Protein AF-A0A1D6QMH4-F1 (afdb_monomer)

Radius of gyration: 27.65 Å; Cα contacts (8 Å, |Δi|>4): 71; chains: 1; bounding box: 50×64×62 Å

Mean predicted aligned error: 19.14 Å

Solvent-accessible surface area (backbone atoms only — not comparable to full-atom values): 10644 Å² total; per-residue (Å²): 136,84,79,83,82,84,48,73,65,58,54,51,50,52,50,47,54,49,50,51,51,51,52,52,50,47,48,52,48,28,55,57,47,40,78,77,44,98,51,65,77,69,30,53,64,52,33,51,50,52,51,52,51,49,48,52,51,48,51,59,50,46,50,70,60,62,66,58,74,75,84,72,86,73,61,63,72,61,49,61,76,61,60,72,62,94,77,46,73,84,73,68,65,74,71,70,77,68,59,24,58,72,40,56,72,42,76,69,59,51,52,48,51,51,53,50,50,52,50,48,44,41,61,65,38,39,74,63,50,43,57,82,75,43,92,74,58,64,68,66,51,52,51,49,42,53,52,50,41,52,52,14,53,49,43,36,49,59,72,73,46,61,61,63,57,45,59,67,44,55,48,44,51,51,51,49,56,58,56,74,74,108

Organism: Zea mays (NCBI:txid4577)

pLDDT: mean 73.74, std 15.06, range [35.53, 94.31]

Sequence (182 aa):
MRKRMESVDDLIEEAKLRTVWWALCIFAVSYFLTHTSKSMWTNVPMSILILAFLRYLSFKVEFRWREHPVRKQTHLSQASKRQLSANDHRLSTVPPVSRWRRKVGSPSVEAAFESFIEKILRDFVLDLWYSDITPDREAPELIRGLVLHALGELSGRVKEMNLVDMLTRDMVDLIGNHLDIF

Foldseek 3Di:
DDPDPPDPVVVVVVVVVVVVVVVVQLVVQLVVCVVVDVDSVVSNVVSVVVVVVVVVVCVVVVVVVVVPDDPPPDDVVVVVVVPDPPPPVVVPPPPPLPVLCVLLVDPVVVVVLLVVLVVCCVPPPCVPPPVVPDVDCVVSVSVSSVVSNVVSVVNNVVVVDPPCCCVVPVVVVVVVVVVVVD

Structure (mmCIF, N/CA/C/O backbone):
data_AF-A0A1D6QMH4-F1
#
_entry.id   AF-A0A1D6QMH4-F1
#
loop_
_atom_site.group_PDB
_atom_site.id
_atom_site.type_symbol
_atom_site.label_atom_id
_atom_site.label_alt_id
_atom_site.label_comp_id
_atom_site.label_asym_id
_atom_site.label_entity_id
_atom_site.label_seq_id
_atom_site.pdbx_PDB_ins_code
_atom_site.Cartn_x
_atom_site.Cartn_y
_atom_site.Cartn_z
_atom_site.occupancy
_atom_site.B_iso_or_equiv
_atom_site.auth_seq_id
_atom_site.auth_comp_id
_atom_site.auth_asym_id
_atom_site.auth_atom_id
_atom_site.pdbx_PDB_model_num
ATOM 1 N N . MET A 1 1 ? 22.428 0.851 -27.237 1.00 35.53 1 MET A N 1
ATOM 2 C CA . MET A 1 1 ? 22.074 0.971 -28.670 1.00 35.53 1 MET A CA 1
ATOM 3 C C . MET A 1 1 ? 21.768 -0.424 -29.198 1.00 35.53 1 MET A C 1
ATOM 5 O O . MET A 1 1 ? 22.669 -1.247 -29.206 1.00 35.53 1 MET A O 1
ATOM 9 N N . ARG A 1 2 ? 20.511 -0.738 -29.540 1.00 42.97 2 ARG A N 1
ATOM 10 C CA . ARG A 1 2 ? 20.140 -2.052 -30.095 1.00 42.97 2 ARG A CA 1
ATOM 11 C C . ARG A 1 2 ? 20.325 -1.987 -31.614 1.00 42.97 2 ARG A C 1
ATOM 13 O O . ARG A 1 2 ? 19.625 -1.209 -32.260 1.00 42.97 2 ARG A O 1
ATOM 20 N N . LYS A 1 3 ? 21.298 -2.729 -32.159 1.00 45.94 3 LYS A N 1
ATOM 21 C CA . LYS A 1 3 ? 21.448 -2.897 -33.613 1.00 45.94 3 LYS A CA 1
ATOM 22 C C . LYS A 1 3 ? 20.166 -3.537 -34.151 1.00 45.94 3 LYS A C 1
ATOM 24 O O . LYS A 1 3 ? 19.605 -4.435 -33.528 1.00 45.94 3 LYS A O 1
ATOM 29 N N . ARG A 1 4 ? 19.660 -3.002 -35.259 1.00 49.06 4 ARG A N 1
ATOM 30 C CA . ARG A 1 4 ? 18.515 -3.557 -35.980 1.00 49.06 4 ARG A CA 1
ATOM 31 C C . ARG A 1 4 ? 18.981 -4.890 -36.579 1.00 49.06 4 ARG A C 1
ATOM 33 O O . ARG A 1 4 ? 19.918 -4.885 -37.366 1.00 49.06 4 ARG A O 1
ATOM 40 N N . MET A 1 5 ? 18.391 -5.998 -36.133 1.00 55.75 5 MET A N 1
ATOM 41 C CA . MET A 1 5 ? 18.705 -7.346 -36.620 1.00 55.75 5 MET A CA 1
ATOM 42 C C . MET A 1 5 ? 18.108 -7.499 -38.018 1.00 55.75 5 MET A C 1
ATOM 44 O O . MET A 1 5 ? 16.890 -7.602 -38.158 1.00 55.75 5 MET A O 1
ATOM 48 N N . GLU A 1 6 ? 18.954 -7.435 -39.043 1.00 62.25 6 GLU A N 1
ATOM 49 C CA . GLU A 1 6 ? 18.535 -7.489 -40.450 1.00 62.25 6 GLU A CA 1
ATOM 50 C C . GLU A 1 6 ? 18.819 -8.848 -41.115 1.00 62.25 6 GLU A C 1
ATOM 52 O O . GLU A 1 6 ? 18.297 -9.102 -42.197 1.00 62.25 6 GLU A O 1
ATOM 57 N N . SER A 1 7 ? 19.566 -9.759 -40.472 1.00 71.00 7 SER A N 1
ATOM 58 C CA . SER A 1 7 ? 19.898 -11.079 -41.028 1.00 71.00 7 SER A CA 1
ATOM 59 C C . SER A 1 7 ? 19.520 -12.243 -40.104 1.00 71.00 7 SER A C 1
ATOM 61 O O . SER A 1 7 ? 19.560 -12.148 -38.877 1.00 71.00 7 SER A O 1
ATOM 63 N N . VAL A 1 8 ? 19.146 -13.373 -40.714 1.00 71.56 8 VAL A N 1
ATOM 64 C CA . VAL A 1 8 ? 18.795 -14.627 -40.018 1.00 71.56 8 VAL A CA 1
ATOM 65 C C . VAL A 1 8 ? 19.990 -15.175 -39.226 1.00 71.56 8 VAL A C 1
ATOM 67 O O . VAL A 1 8 ? 19.804 -15.761 -38.162 1.00 71.56 8 VAL A O 1
ATOM 70 N N . ASP A 1 9 ? 21.211 -14.912 -39.690 1.00 73.56 9 ASP A N 1
ATOM 71 C CA . ASP A 1 9 ? 22.445 -15.301 -39.005 1.00 73.56 9 ASP A CA 1
ATOM 72 C C . ASP A 1 9 ? 22.623 -14.580 -37.660 1.00 73.56 9 ASP A C 1
ATOM 74 O O . ASP A 1 9 ? 23.022 -15.209 -36.682 1.00 73.56 9 ASP A O 1
ATOM 78 N N . ASP A 1 10 ? 22.222 -13.309 -37.563 1.00 70.69 10 ASP A N 1
ATOM 79 C CA . ASP A 1 10 ? 22.282 -12.523 -36.319 1.00 70.69 10 ASP A CA 1
ATOM 80 C C . ASP A 1 10 ? 21.275 -13.057 -35.275 1.00 70.69 10 ASP A C 1
ATOM 82 O O . 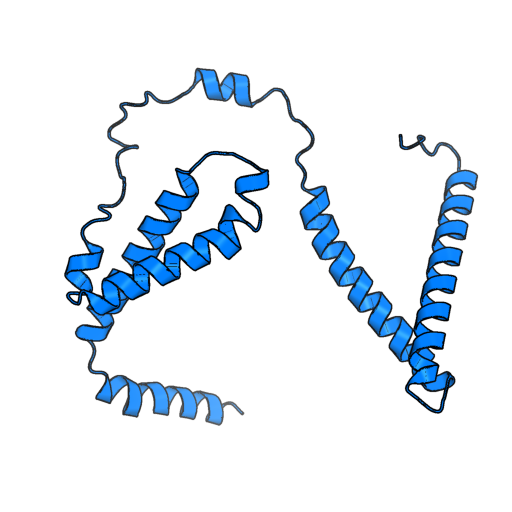ASP A 1 10 ? 21.548 -13.102 -34.075 1.00 70.69 10 ASP A O 1
ATOM 86 N N . LEU A 1 11 ? 20.118 -13.570 -35.730 1.00 71.94 11 LEU A N 1
ATOM 87 C CA . LEU A 1 11 ? 19.175 -14.295 -34.864 1.00 71.94 11 LEU A CA 1
ATOM 88 C C . LEU A 1 11 ? 19.763 -15.617 -34.360 1.00 71.94 11 LEU A C 1
ATOM 90 O O . LEU A 1 11 ? 19.521 -15.998 -33.212 1.00 71.94 11 LEU A O 1
ATOM 94 N N . ILE A 1 12 ? 20.500 -16.333 -35.211 1.00 76.00 12 ILE A N 1
ATOM 95 C CA . ILE A 1 12 ? 21.115 -17.617 -34.862 1.00 76.00 12 ILE A CA 1
ATOM 96 C C . ILE A 1 12 ? 22.257 -17.407 -33.862 1.00 76.00 12 ILE A C 1
ATOM 98 O O . ILE A 1 12 ? 22.369 -18.183 -32.910 1.00 76.00 12 ILE A O 1
ATOM 102 N N . GLU A 1 13 ? 23.080 -16.370 -34.028 1.00 76.31 13 GLU A N 1
ATOM 103 C CA . GLU A 1 13 ? 24.147 -16.040 -33.078 1.00 76.31 13 GLU A CA 1
ATOM 104 C C . GLU A 1 13 ? 23.598 -15.623 -31.710 1.00 76.31 13 GLU A C 1
ATOM 106 O O . GLU A 1 13 ? 24.036 -16.161 -30.691 1.00 76.31 13 GLU A O 1
ATOM 111 N N . GLU A 1 14 ? 22.576 -14.766 -31.668 1.00 74.25 14 GLU A N 1
ATOM 112 C CA . GLU A 1 14 ? 21.933 -14.365 -30.411 1.00 74.25 14 GLU A CA 1
ATOM 113 C C . GLU A 1 14 ? 21.247 -15.560 -29.723 1.00 74.25 14 GLU A C 1
ATOM 115 O O . GLU A 1 14 ? 21.350 -15.738 -28.506 1.00 74.25 14 GLU A O 1
ATOM 120 N N . ALA A 1 15 ? 20.583 -16.436 -30.487 1.00 74.12 15 ALA A N 1
ATOM 121 C CA . ALA A 1 15 ? 19.969 -17.647 -29.945 1.00 74.12 15 ALA A CA 1
ATOM 122 C C . ALA A 1 15 ? 21.017 -18.613 -29.372 1.00 74.12 15 ALA A C 1
ATOM 124 O O . ALA A 1 15 ? 20.813 -19.168 -28.287 1.00 74.12 15 ALA A O 1
ATOM 125 N N . LYS A 1 16 ? 22.155 -18.788 -30.055 1.00 74.94 16 LYS A N 1
ATOM 126 C CA . LYS A 1 16 ? 23.288 -19.580 -29.559 1.00 74.94 16 LYS A CA 1
ATOM 127 C C . LYS A 1 16 ? 23.858 -18.982 -28.278 1.00 74.94 16 LYS A C 1
ATOM 129 O O . LYS A 1 16 ? 23.966 -19.703 -27.289 1.00 74.94 16 LYS A O 1
ATOM 134 N N . LEU A 1 17 ? 24.148 -17.680 -28.259 1.00 75.81 17 LEU A N 1
ATOM 135 C CA . LEU A 1 17 ? 24.702 -16.991 -27.092 1.00 75.81 17 LEU A CA 1
ATOM 136 C C . LEU A 1 17 ? 23.771 -17.112 -25.885 1.00 75.81 17 LEU A C 1
ATOM 138 O O . LEU A 1 17 ? 24.198 -17.466 -24.784 1.00 75.81 17 LEU A O 1
ATOM 142 N N . ARG A 1 18 ? 22.470 -16.910 -26.108 1.00 75.44 18 ARG A N 1
ATOM 143 C CA . ARG A 1 18 ? 21.453 -17.065 -25.073 1.00 75.44 18 ARG A CA 1
ATOM 144 C C . ARG A 1 18 ? 21.402 -18.500 -24.562 1.00 75.44 18 ARG A C 1
ATOM 146 O O . ARG A 1 18 ? 21.363 -18.702 -23.354 1.00 75.44 18 ARG A O 1
ATOM 153 N N . THR A 1 19 ? 21.446 -19.491 -25.449 1.00 76.19 19 THR A N 1
ATOM 154 C CA . THR A 1 19 ? 21.417 -20.917 -25.077 1.00 76.19 19 THR A CA 1
ATOM 155 C C . THR A 1 19 ? 22.655 -21.317 -24.273 1.00 76.19 19 THR A C 1
ATOM 157 O O . THR A 1 19 ? 22.529 -22.026 -23.278 1.00 76.19 19 THR A O 1
ATOM 160 N N . VAL A 1 20 ? 23.834 -20.807 -24.639 1.00 75.44 20 VAL A N 1
ATOM 161 C CA . VAL A 1 20 ? 25.083 -21.006 -23.888 1.00 75.44 20 VAL A CA 1
ATOM 162 C C . VAL A 1 20 ? 24.992 -20.373 -22.500 1.00 75.44 20 VAL A C 1
ATOM 164 O O . VAL A 1 20 ? 25.367 -21.011 -21.519 1.00 75.44 20 VAL A O 1
ATOM 167 N N . TRP A 1 21 ? 24.425 -19.168 -22.385 1.00 74.06 21 TRP A N 1
ATOM 168 C CA . TRP A 1 21 ? 24.217 -18.522 -21.087 1.00 74.06 21 TRP A CA 1
ATOM 169 C C . TRP A 1 21 ? 23.246 -19.309 -20.199 1.00 74.06 21 TRP A C 1
ATOM 171 O O . TRP A 1 21 ? 23.517 -19.523 -19.020 1.00 74.06 21 TRP A O 1
ATOM 181 N N . TRP A 1 22 ? 22.149 -19.817 -20.774 1.00 74.50 22 TRP A N 1
ATOM 182 C CA . TRP A 1 22 ? 21.221 -20.710 -20.075 1.00 74.50 22 TRP A CA 1
ATOM 183 C C . TRP A 1 22 ? 21.914 -21.985 -19.594 1.00 74.50 22 TRP A C 1
ATOM 185 O O . TRP A 1 22 ? 21.768 -22.343 -18.428 1.00 74.50 22 TRP A O 1
ATOM 195 N N . ALA A 1 23 ? 22.696 -22.643 -20.451 1.00 72.25 23 ALA A N 1
ATOM 196 C CA . ALA A 1 23 ? 23.431 -23.852 -20.091 1.00 72.25 23 ALA A CA 1
ATOM 197 C C . ALA A 1 23 ? 24.449 -23.596 -18.967 1.00 72.25 23 ALA A C 1
ATOM 199 O O . ALA A 1 23 ? 24.533 -24.381 -18.023 1.00 72.25 23 ALA A O 1
ATOM 200 N N . LEU A 1 24 ? 25.165 -22.469 -19.021 1.00 77.56 24 LEU A N 1
ATOM 201 C CA . LEU A 1 24 ? 26.141 -22.077 -18.005 1.00 77.56 24 LEU A CA 1
ATOM 202 C C . LEU A 1 24 ? 25.470 -21.741 -16.665 1.00 77.56 24 LEU A C 1
ATOM 204 O O . LEU A 1 24 ? 25.951 -22.170 -15.618 1.00 77.56 24 LEU A O 1
ATOM 208 N N . CYS A 1 25 ? 24.321 -21.058 -16.682 1.00 70.94 25 CYS A N 1
ATOM 209 C CA . CYS A 1 25 ? 23.519 -20.824 -15.481 1.00 70.94 25 CYS A CA 1
ATOM 210 C C . CYS A 1 25 ? 22.977 -22.133 -14.883 1.00 70.94 25 CYS A C 1
ATOM 212 O O . CYS A 1 25 ? 23.085 -22.331 -13.675 1.00 70.94 25 CYS A O 1
ATOM 214 N N . ILE A 1 26 ? 22.440 -23.047 -15.703 1.00 70.06 26 ILE A N 1
ATOM 215 C CA . ILE A 1 26 ? 21.975 -24.372 -15.249 1.00 70.06 26 ILE A CA 1
ATOM 216 C C . ILE A 1 26 ? 23.126 -25.153 -14.612 1.00 70.06 26 ILE A C 1
ATOM 218 O O . ILE A 1 26 ? 22.950 -25.743 -13.544 1.00 70.06 26 ILE A O 1
ATOM 222 N N . PHE A 1 27 ? 24.309 -25.129 -15.227 1.00 71.31 27 PHE A N 1
ATOM 223 C CA . PHE A 1 27 ? 25.497 -25.801 -14.712 1.00 71.31 27 PHE A CA 1
ATOM 224 C C . PHE A 1 27 ? 25.964 -25.204 -13.378 1.00 71.31 27 PHE A C 1
ATOM 226 O O . PHE A 1 27 ? 26.167 -25.949 -12.423 1.00 71.31 27 PHE A O 1
ATOM 233 N N . ALA A 1 28 ? 26.056 -23.875 -13.274 1.00 73.38 28 ALA A N 1
ATOM 234 C CA . ALA A 1 28 ? 26.462 -23.189 -12.046 1.00 73.38 28 ALA A CA 1
ATOM 235 C C . ALA A 1 28 ? 25.497 -23.462 -10.880 1.00 73.38 28 ALA A C 1
ATOM 237 O O . ALA A 1 28 ? 25.931 -23.782 -9.774 1.00 73.38 28 ALA A O 1
ATOM 238 N N . VAL A 1 29 ? 24.187 -23.401 -11.137 1.00 68.25 29 VAL A N 1
ATOM 239 C CA . VAL A 1 29 ? 23.159 -23.711 -10.133 1.00 68.25 29 VAL A CA 1
ATOM 240 C C . VAL A 1 29 ? 23.224 -25.185 -9.731 1.00 68.25 29 VAL A C 1
ATOM 242 O O . VAL A 1 29 ? 23.213 -25.495 -8.544 1.00 68.25 29 VAL A O 1
ATOM 245 N N . SER A 1 30 ? 23.364 -26.104 -10.690 1.00 65.38 30 SER A N 1
ATOM 246 C CA . SER A 1 30 ? 23.478 -27.540 -10.393 1.00 65.38 30 SER A CA 1
ATOM 247 C C . SER A 1 30 ? 24.742 -27.863 -9.585 1.00 65.38 30 SER A C 1
ATOM 249 O O . SER A 1 30 ? 24.673 -28.654 -8.650 1.00 65.38 30 SER A O 1
ATOM 251 N N . TYR A 1 31 ? 25.872 -27.214 -9.888 1.00 68.69 31 TYR A N 1
ATOM 252 C CA . TYR A 1 31 ? 27.122 -27.335 -9.132 1.00 68.69 31 TYR A CA 1
ATOM 253 C C . TYR A 1 31 ? 26.970 -26.827 -7.692 1.00 68.69 31 TYR A C 1
ATOM 255 O O . TYR A 1 31 ? 27.406 -27.486 -6.749 1.00 68.69 31 TYR A O 1
ATOM 263 N N . PHE A 1 32 ? 26.286 -25.695 -7.508 1.00 68.94 32 PHE A N 1
ATOM 264 C CA . PHE A 1 32 ? 25.995 -25.156 -6.181 1.00 68.94 32 PHE A CA 1
ATOM 265 C C . PHE A 1 32 ? 25.075 -26.084 -5.371 1.00 68.94 32 PHE A C 1
ATOM 267 O O . PHE A 1 32 ? 25.337 -26.336 -4.199 1.00 68.94 32 PHE A O 1
ATOM 274 N N . LEU A 1 33 ? 24.047 -26.667 -5.998 1.00 61.34 33 LEU A N 1
ATOM 275 C CA . LEU A 1 33 ? 23.172 -27.647 -5.342 1.00 61.34 33 LEU A CA 1
ATOM 276 C C . LEU A 1 33 ? 23.888 -28.962 -4.989 1.00 61.34 33 LEU A C 1
ATOM 278 O O . LEU A 1 33 ? 23.538 -29.595 -3.994 1.00 61.34 33 LEU A O 1
ATOM 282 N N . THR A 1 34 ? 24.913 -29.368 -5.744 1.00 64.81 34 THR A N 1
ATOM 283 C CA . THR A 1 34 ? 25.736 -30.549 -5.418 1.00 64.81 34 THR A CA 1
ATOM 284 C C . THR A 1 34 ? 26.518 -30.383 -4.112 1.00 64.81 34 THR A C 1
ATOM 286 O O . THR A 1 34 ? 26.784 -31.373 -3.437 1.00 64.81 34 THR A O 1
ATOM 289 N N . HIS A 1 35 ? 26.801 -29.153 -3.668 1.00 63.06 35 HIS A N 1
ATOM 290 C CA . HIS A 1 35 ? 27.343 -28.925 -2.323 1.00 63.06 35 HIS A CA 1
ATOM 291 C C . HIS A 1 35 ? 26.341 -29.247 -1.198 1.00 63.06 35 HIS A C 1
ATOM 293 O O . HIS A 1 35 ? 26.748 -29.409 -0.050 1.00 63.06 35 HIS A O 1
ATOM 299 N N . THR A 1 36 ? 25.044 -29.351 -1.506 1.00 62.84 36 THR A N 1
ATOM 300 C CA . THR A 1 36 ? 23.967 -29.593 -0.532 1.00 62.84 36 THR A CA 1
ATOM 301 C C . THR A 1 36 ? 23.426 -31.031 -0.576 1.00 62.84 36 THR A C 1
ATOM 303 O O . THR A 1 36 ? 22.790 -31.466 0.382 1.00 62.84 36 THR A O 1
ATOM 306 N N . SER A 1 37 ? 23.685 -31.815 -1.633 1.00 57.16 37 SER A N 1
ATOM 307 C CA . SER A 1 37 ? 23.153 -33.182 -1.778 1.00 57.16 37 SER A CA 1
ATOM 308 C C . SER A 1 37 ? 24.160 -34.168 -2.397 1.00 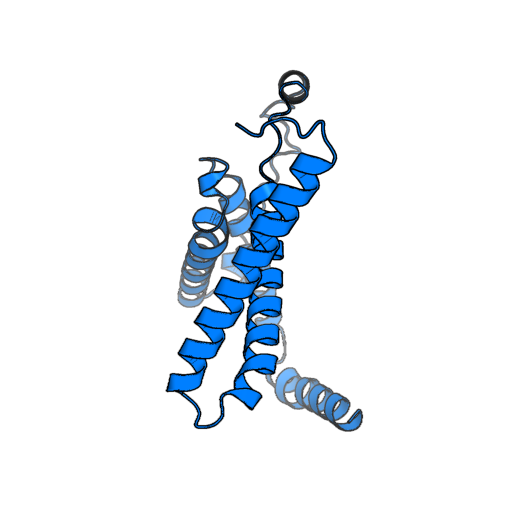57.16 37 SER A C 1
ATOM 310 O O . SER A 1 37 ? 24.969 -33.819 -3.248 1.00 57.16 37 SER A O 1
ATOM 312 N N . LYS A 1 38 ? 24.109 -35.446 -1.986 1.00 62.62 38 LYS A N 1
ATOM 313 C CA . LYS A 1 38 ? 25.065 -36.491 -2.420 1.00 62.62 38 LYS A CA 1
ATOM 314 C C . LYS A 1 38 ? 24.901 -36.960 -3.878 1.00 62.62 38 LYS A C 1
ATOM 316 O O . LYS A 1 38 ? 25.758 -37.693 -4.359 1.00 62.62 38 LYS A O 1
ATOM 321 N N . SER A 1 39 ? 23.820 -36.591 -4.576 1.00 62.78 39 SER A N 1
ATOM 322 C CA . SER A 1 39 ? 23.515 -37.091 -5.926 1.00 62.78 39 SER A CA 1
ATOM 323 C C . SER A 1 39 ? 23.320 -35.951 -6.922 1.00 62.78 39 SER A C 1
ATOM 325 O O . SER A 1 39 ? 22.326 -35.228 -6.887 1.00 62.78 39 SER A O 1
ATOM 327 N N . MET A 1 40 ? 24.260 -35.820 -7.862 1.00 60.44 40 MET A N 1
ATOM 328 C CA . MET A 1 40 ? 24.202 -34.818 -8.936 1.00 60.44 40 MET A CA 1
ATOM 329 C C . MET A 1 40 ? 22.984 -35.000 -9.851 1.00 60.44 40 MET A C 1
ATOM 331 O O . MET A 1 40 ? 22.466 -34.030 -10.397 1.00 60.44 40 MET A O 1
ATOM 335 N N . TRP A 1 41 ? 22.499 -36.234 -10.005 1.00 66.06 41 TRP A N 1
ATOM 336 C CA . TRP A 1 41 ? 21.435 -36.561 -10.955 1.00 66.06 41 TRP A CA 1
ATOM 337 C C . TRP A 1 41 ? 20.057 -36.052 -10.501 1.00 66.06 41 TRP A C 1
ATOM 339 O O . TRP A 1 41 ? 19.238 -35.662 -11.328 1.00 66.06 41 TRP A O 1
ATOM 349 N N . THR A 1 42 ? 19.823 -35.952 -9.188 1.00 69.88 42 THR A N 1
ATOM 350 C CA . THR A 1 42 ? 18.588 -35.376 -8.622 1.00 69.88 42 THR A CA 1
ATOM 351 C C . THR A 1 42 ? 18.572 -33.845 -8.626 1.00 69.88 42 THR A C 1
ATOM 353 O O . THR A 1 42 ? 17.508 -33.241 -8.523 1.00 69.88 42 THR A O 1
ATOM 356 N N . ASN A 1 43 ? 19.730 -33.200 -8.783 1.00 62.19 43 ASN A N 1
ATOM 357 C CA . ASN A 1 43 ? 19.845 -31.739 -8.747 1.00 62.19 43 ASN A CA 1
ATOM 358 C C . ASN A 1 43 ? 19.521 -31.083 -10.093 1.00 62.19 43 ASN A C 1
ATOM 360 O O . ASN A 1 43 ? 19.115 -29.925 -10.118 1.00 62.19 43 ASN A O 1
ATOM 364 N N . VAL A 1 44 ? 19.655 -31.822 -11.198 1.00 67.31 44 VAL A N 1
ATOM 365 C CA . VAL A 1 44 ? 19.333 -31.350 -12.554 1.00 67.31 44 VAL A CA 1
ATOM 366 C C . VAL A 1 44 ? 17.847 -30.986 -12.718 1.00 67.31 44 VAL A C 1
ATOM 368 O O . VAL A 1 44 ? 17.564 -29.879 -13.173 1.00 67.31 44 VAL A O 1
ATOM 371 N N . PRO A 1 45 ? 16.863 -31.826 -12.331 1.00 73.81 45 PRO A N 1
ATOM 372 C CA . PRO A 1 45 ? 15.458 -31.421 -12.417 1.00 73.81 45 PRO A CA 1
ATOM 373 C C . PRO A 1 45 ? 15.129 -30.257 -11.469 1.00 73.81 45 PRO A C 1
ATOM 375 O O . PRO A 1 45 ? 14.380 -29.356 -11.844 1.00 73.81 45 PRO A O 1
ATOM 378 N N . MET A 1 46 ? 15.732 -30.218 -10.276 1.00 70.81 46 MET A N 1
ATOM 379 C CA . MET A 1 46 ? 15.532 -29.115 -9.328 1.00 70.81 46 MET A CA 1
ATOM 380 C C . MET A 1 46 ? 16.108 -27.786 -9.832 1.00 70.81 46 MET A C 1
ATOM 382 O O . MET A 1 46 ? 15.465 -26.749 -9.679 1.00 70.81 46 MET A O 1
ATOM 386 N N . SER A 1 47 ? 17.273 -27.788 -10.485 1.00 69.50 47 SER A N 1
ATOM 387 C CA . SER A 1 47 ? 17.864 -26.568 -11.045 1.00 69.50 47 SER A CA 1
ATOM 388 C C . SER A 1 47 ? 17.041 -26.014 -12.210 1.00 69.50 47 SER A C 1
ATOM 390 O O . SER A 1 47 ? 16.856 -24.799 -12.298 1.00 69.50 47 SER A O 1
ATOM 392 N N . ILE A 1 48 ? 16.461 -26.884 -13.047 1.00 75.94 48 ILE A N 1
ATOM 393 C CA . ILE A 1 48 ? 15.519 -26.489 -14.106 1.00 75.94 48 ILE A CA 1
ATOM 394 C C . ILE A 1 48 ? 14.274 -25.823 -13.504 1.00 75.94 48 ILE A C 1
ATOM 396 O O . ILE A 1 48 ? 13.863 -24.765 -13.983 1.00 75.94 48 ILE A O 1
ATOM 400 N N . LEU A 1 49 ? 13.700 -26.389 -12.435 1.00 78.81 49 LEU A N 1
ATOM 401 C CA . LEU A 1 49 ? 12.537 -25.811 -11.750 1.00 78.81 49 LEU A CA 1
ATOM 402 C C . LEU A 1 49 ? 12.852 -24.444 -11.128 1.00 78.81 49 LEU A C 1
ATOM 404 O O . LEU A 1 49 ? 12.088 -23.496 -11.309 1.00 78.81 49 LEU A O 1
ATOM 408 N N . ILE A 1 50 ? 13.997 -24.316 -10.454 1.00 75.62 50 ILE A N 1
ATOM 409 C CA . ILE A 1 50 ? 14.443 -23.054 -9.848 1.00 75.62 50 ILE A CA 1
ATOM 410 C C . ILE A 1 50 ? 14.659 -21.987 -10.923 1.00 75.62 50 ILE A C 1
ATOM 412 O O . ILE A 1 50 ? 14.217 -20.851 -10.762 1.00 75.62 50 ILE A O 1
ATOM 416 N N . LEU A 1 51 ? 15.290 -22.337 -12.044 1.00 78.31 51 LEU A N 1
ATOM 417 C CA . LEU A 1 51 ? 15.520 -21.397 -13.138 1.00 78.31 51 LEU A CA 1
ATOM 418 C C . LEU A 1 51 ? 14.232 -21.020 -13.873 1.00 78.31 51 LEU A C 1
ATOM 420 O O . LEU A 1 51 ? 14.083 -19.865 -14.267 1.00 78.31 51 LEU A O 1
ATOM 424 N N . ALA A 1 52 ? 13.278 -21.942 -14.021 1.00 78.12 52 ALA A N 1
ATOM 425 C CA . ALA A 1 52 ? 11.954 -21.637 -14.560 1.00 78.12 52 ALA A CA 1
ATOM 426 C C . ALA A 1 52 ? 11.185 -20.672 -13.643 1.00 78.12 52 ALA A C 1
ATOM 428 O O . ALA A 1 52 ? 10.617 -19.687 -14.119 1.00 78.12 52 ALA A O 1
ATOM 429 N N . PHE A 1 53 ? 11.231 -20.907 -12.330 1.00 76.62 53 PHE A N 1
ATOM 430 C CA . PHE A 1 53 ? 10.625 -20.034 -11.330 1.00 76.62 53 PHE A CA 1
ATOM 431 C C . PHE A 1 53 ? 11.281 -18.648 -11.304 1.00 76.62 53 PHE A C 1
ATOM 433 O O . PHE A 1 53 ? 10.591 -17.629 -11.360 1.00 76.62 53 PHE A O 1
ATOM 440 N N . LEU A 1 54 ? 12.614 -18.591 -11.314 1.00 77.06 54 LEU A N 1
ATOM 441 C CA . LEU A 1 54 ? 13.360 -17.337 -11.364 1.00 77.06 54 LEU A CA 1
ATOM 442 C C . LEU A 1 54 ? 13.061 -16.567 -12.655 1.00 77.06 54 LEU A C 1
ATOM 444 O O . LEU A 1 54 ? 12.831 -15.364 -12.608 1.00 77.06 54 LEU A O 1
ATOM 448 N N . ARG A 1 55 ? 12.968 -17.254 -13.800 1.00 75.94 55 ARG A N 1
ATOM 449 C CA . ARG A 1 55 ? 12.574 -16.645 -15.078 1.00 75.94 55 ARG A CA 1
ATOM 450 C C . ARG A 1 55 ? 11.157 -16.089 -15.034 1.00 75.94 55 ARG A C 1
ATOM 452 O O . ARG A 1 55 ? 10.924 -15.014 -15.575 1.00 75.94 55 ARG A O 1
ATOM 459 N N . TYR A 1 56 ? 10.218 -16.803 -14.417 1.00 80.19 56 TYR A N 1
ATOM 460 C CA . TYR A 1 56 ? 8.848 -16.327 -14.238 1.00 80.19 56 TYR A CA 1
ATOM 461 C C . TYR A 1 56 ? 8.811 -15.050 -13.389 1.00 80.19 56 TYR A C 1
ATOM 463 O O . TYR A 1 56 ? 8.170 -14.069 -13.772 1.00 80.19 56 TYR A O 1
ATOM 471 N N . LEU A 1 57 ? 9.564 -15.021 -12.286 1.00 73.31 57 LEU A N 1
ATOM 472 C CA . LEU A 1 57 ? 9.705 -13.828 -11.452 1.00 73.31 57 LEU A CA 1
ATOM 473 C C . LEU A 1 57 ? 10.366 -12.675 -12.210 1.00 73.31 57 LEU A C 1
ATOM 475 O O . LEU A 1 57 ? 9.821 -11.574 -12.216 1.00 73.31 57 LEU A O 1
ATOM 479 N N . SER A 1 58 ? 11.482 -12.919 -12.901 1.00 70.38 58 SER A N 1
ATOM 480 C CA . SER A 1 58 ? 12.147 -11.911 -13.729 1.00 70.38 58 SER A CA 1
ATOM 481 C C . SER A 1 58 ? 11.236 -11.400 -14.835 1.00 70.38 58 SER A C 1
ATOM 483 O O . SER A 1 58 ? 11.215 -10.205 -15.064 1.00 70.38 58 SER A O 1
ATOM 485 N N . PHE A 1 59 ? 10.429 -12.246 -15.479 1.00 66.12 59 PHE A N 1
ATOM 486 C CA . PHE A 1 59 ? 9.475 -11.799 -16.493 1.00 66.12 59 PHE A CA 1
ATOM 487 C C . PHE A 1 59 ? 8.376 -10.921 -15.891 1.00 66.12 59 PHE A C 1
ATOM 489 O O . PHE A 1 59 ? 8.042 -9.891 -16.464 1.00 66.12 59 PHE A O 1
ATOM 496 N N . LYS A 1 60 ? 7.856 -11.272 -14.708 1.00 66.25 60 LYS A N 1
ATOM 497 C CA . LYS A 1 60 ? 6.865 -10.460 -13.984 1.00 66.25 60 LYS A CA 1
ATOM 498 C C . LYS A 1 60 ? 7.440 -9.112 -13.528 1.00 66.25 60 LYS A C 1
ATOM 500 O O . LYS A 1 60 ? 6.757 -8.092 -13.602 1.00 66.25 60 LYS A O 1
ATOM 505 N N . VAL A 1 61 ? 8.692 -9.100 -13.071 1.00 63.28 61 VAL A N 1
ATOM 506 C CA . VAL A 1 61 ? 9.420 -7.885 -12.673 1.00 63.28 61 VAL A CA 1
ATOM 507 C C . VAL A 1 61 ? 9.797 -7.047 -13.893 1.00 63.28 61 VAL A C 1
ATOM 509 O O . VAL A 1 61 ? 9.629 -5.835 -13.869 1.00 63.28 61 VAL A O 1
ATOM 512 N N . GLU A 1 62 ? 10.236 -7.669 -14.982 1.00 57.38 62 GLU A N 1
ATOM 513 C CA . GLU A 1 62 ? 10.632 -6.984 -16.209 1.00 57.38 62 GLU A CA 1
ATOM 514 C C . GLU A 1 62 ? 9.421 -6.485 -17.002 1.00 57.38 62 GLU A C 1
ATOM 516 O O . GLU A 1 62 ? 9.544 -5.469 -17.667 1.00 57.38 62 GLU A O 1
ATOM 521 N N . PHE A 1 63 ? 8.232 -7.090 -16.875 1.00 50.44 63 PHE A N 1
ATOM 522 C CA . PHE A 1 63 ? 6.980 -6.479 -17.345 1.00 50.44 63 PHE A CA 1
ATOM 523 C C . PHE A 1 63 ? 6.677 -5.202 -16.559 1.00 50.44 63 PHE A C 1
ATOM 525 O O . PHE A 1 63 ? 6.494 -4.147 -17.153 1.00 50.44 63 PHE A O 1
ATOM 532 N N . ARG A 1 64 ? 6.754 -5.256 -15.222 1.00 53.84 64 ARG A N 1
ATOM 533 C CA . ARG A 1 64 ? 6.625 -4.062 -14.369 1.00 53.84 64 ARG A CA 1
ATOM 534 C C . ARG A 1 64 ? 7.674 -2.985 -14.670 1.00 53.84 64 ARG A C 1
ATOM 536 O O . ARG A 1 64 ? 7.384 -1.809 -14.505 1.00 53.84 64 ARG A O 1
ATOM 543 N N . TRP A 1 65 ? 8.874 -3.372 -15.102 1.00 44.22 65 TRP A N 1
ATOM 544 C CA . TRP A 1 65 ? 9.958 -2.451 -15.462 1.00 44.22 65 TRP A CA 1
ATOM 545 C C . TRP A 1 65 ? 9.953 -2.025 -16.937 1.00 44.22 65 TRP A C 1
ATOM 547 O O . TRP A 1 65 ? 10.506 -0.984 -17.258 1.00 44.22 65 TRP A O 1
ATOM 557 N N . ARG A 1 66 ? 9.348 -2.767 -17.868 1.00 45.62 66 ARG A N 1
ATOM 558 C CA . ARG A 1 66 ? 9.245 -2.374 -19.290 1.00 45.62 66 ARG A CA 1
ATOM 559 C C . ARG A 1 66 ? 7.979 -1.594 -19.617 1.00 45.62 66 ARG A C 1
ATOM 561 O O . ARG A 1 66 ? 7.922 -0.989 -20.681 1.00 45.62 66 ARG A O 1
ATOM 568 N N . GLU A 1 67 ? 7.042 -1.512 -18.682 1.00 49.88 67 GLU A N 1
ATOM 569 C CA . GLU A 1 67 ? 5.962 -0.518 -18.663 1.00 49.88 67 GLU A CA 1
ATOM 570 C C . GLU A 1 67 ? 6.481 0.896 -18.302 1.00 49.88 67 GLU A C 1
ATOM 572 O O . GLU A 1 67 ? 5.703 1.765 -17.923 1.00 49.88 67 GLU A O 1
ATOM 577 N N . HIS A 1 68 ? 7.788 1.181 -18.434 1.00 47.19 68 HIS A N 1
ATOM 578 C CA . HIS A 1 68 ? 8.242 2.568 -18.558 1.00 47.19 68 HIS A CA 1
ATOM 579 C C . HIS A 1 68 ? 7.568 3.153 -19.806 1.00 47.19 68 HIS A C 1
ATOM 581 O O . HIS A 1 68 ? 7.826 2.669 -20.915 1.00 47.19 68 HIS A O 1
ATOM 587 N N . PRO A 1 69 ? 6.693 4.165 -19.675 1.00 47.59 69 PRO A N 1
ATOM 588 C CA . PRO A 1 69 ? 5.931 4.643 -20.807 1.00 47.59 69 PRO A CA 1
ATOM 589 C C . PRO A 1 69 ? 6.908 5.224 -21.824 1.00 47.59 69 PRO A C 1
ATOM 591 O O . PRO A 1 69 ? 7.645 6.173 -21.549 1.00 47.59 69 PRO A O 1
ATOM 594 N N . VAL A 1 70 ? 6.900 4.650 -23.028 1.00 49.06 70 VAL A N 1
ATOM 595 C CA . VAL A 1 70 ? 7.445 5.290 -24.224 1.00 49.06 70 VAL A CA 1
ATOM 596 C C . VAL A 1 70 ? 6.961 6.735 -24.199 1.00 49.06 70 VAL A C 1
ATOM 598 O O . VAL A 1 70 ? 5.755 6.975 -24.180 1.00 49.06 70 VAL A O 1
ATOM 601 N N . ARG A 1 71 ? 7.904 7.678 -24.137 1.00 50.97 71 ARG A N 1
ATOM 602 C CA . ARG A 1 71 ? 7.706 9.130 -24.104 1.00 50.97 71 ARG A CA 1
ATOM 603 C C . ARG A 1 71 ? 6.757 9.572 -25.226 1.00 50.97 71 ARG A C 1
ATOM 605 O O . ARG A 1 71 ? 7.194 9.985 -26.295 1.00 50.97 71 ARG A O 1
ATOM 612 N N . LYS A 1 72 ? 5.444 9.505 -24.988 1.00 49.12 72 LYS A N 1
ATOM 613 C CA . LYS A 1 72 ? 4.405 10.051 -25.867 1.00 49.12 72 LYS A CA 1
ATOM 614 C C . LYS A 1 72 ? 4.306 11.551 -25.607 1.00 49.12 72 LYS A C 1
ATOM 616 O O . LYS A 1 72 ? 3.365 12.044 -24.990 1.00 49.12 72 LYS A O 1
ATOM 621 N N . GLN A 1 73 ? 5.305 12.298 -26.068 1.00 55.31 73 GLN A N 1
ATOM 622 C CA . GLN A 1 73 ? 5.140 13.732 -26.284 1.00 55.31 73 GLN A CA 1
ATOM 623 C C . GLN A 1 73 ? 4.095 13.910 -27.388 1.00 55.31 73 GLN A C 1
ATOM 625 O O . GLN A 1 73 ? 4.463 13.734 -28.542 1.00 55.31 73 GLN A O 1
ATOM 630 N N . THR A 1 74 ? 2.822 14.185 -27.049 1.00 54.06 74 THR A N 1
ATOM 631 C CA . THR A 1 74 ? 1.886 15.041 -27.839 1.00 54.06 74 THR A CA 1
ATOM 632 C C . THR A 1 74 ? 0.424 15.100 -27.358 1.00 54.06 74 THR A C 1
ATOM 634 O O . THR A 1 74 ? -0.319 15.909 -27.898 1.00 54.06 74 THR A O 1
ATOM 637 N N . HIS A 1 75 ? -0.021 14.359 -26.332 1.00 53.19 75 HIS A N 1
ATOM 638 C CA . HIS A 1 75 ? -1.425 14.462 -25.859 1.00 53.19 75 HIS A CA 1
ATOM 639 C C . HIS A 1 75 ? -1.631 15.350 -24.614 1.00 53.19 75 HIS A C 1
ATOM 641 O O . HIS A 1 75 ? -2.714 15.902 -24.419 1.00 53.19 75 HIS A O 1
ATOM 647 N N . LEU A 1 76 ? -0.593 15.561 -23.794 1.00 54.16 76 LEU A N 1
ATOM 648 C CA . LEU A 1 76 ? -0.684 16.377 -22.570 1.00 54.16 76 LEU A CA 1
ATOM 649 C C . LEU A 1 76 ? -0.742 17.891 -22.834 1.00 54.16 76 LEU A C 1
ATOM 651 O O . LEU A 1 76 ? -1.323 18.627 -22.043 1.00 54.16 76 LEU A O 1
ATOM 655 N N . SER A 1 77 ? -0.214 18.369 -23.964 1.00 52.66 77 SER A N 1
ATOM 656 C CA . SER A 1 77 ? -0.327 19.782 -24.359 1.00 52.66 77 SER A CA 1
ATOM 657 C C . SER A 1 77 ? -1.767 20.174 -24.711 1.00 52.66 77 SER A C 1
ATOM 659 O O . SER A 1 77 ? -2.163 21.325 -24.533 1.00 52.66 77 SER A O 1
ATOM 661 N N . GLN A 1 78 ? -2.571 19.213 -25.174 1.00 54.91 78 GLN A N 1
ATOM 662 C CA . GLN A 1 78 ? -3.985 19.415 -25.481 1.00 54.91 78 GLN A CA 1
ATOM 663 C C . GLN A 1 78 ? -4.866 19.296 -24.226 1.00 54.91 78 GLN A C 1
ATOM 665 O O . GLN A 1 78 ? -5.839 20.038 -24.099 1.00 54.91 78 GLN A O 1
ATOM 670 N N . ALA A 1 79 ? -4.491 18.432 -23.275 1.00 53.50 79 ALA A N 1
ATOM 671 C CA . ALA A 1 79 ? -5.143 18.320 -21.967 1.00 53.50 79 ALA A CA 1
ATOM 672 C C . ALA A 1 79 ? -4.862 19.535 -21.060 1.00 53.50 79 ALA A C 1
ATOM 674 O O . ALA A 1 79 ? -5.779 20.027 -20.412 1.00 53.50 79 ALA A O 1
ATOM 675 N N . SER A 1 80 ? -3.644 20.091 -21.094 1.00 56.75 80 SER A N 1
ATOM 676 C CA . SER A 1 80 ? -3.289 21.333 -20.385 1.00 56.75 80 SER A CA 1
ATOM 677 C C . SER A 1 80 ? -4.122 22.536 -20.853 1.00 56.75 80 SER A C 1
ATOM 679 O O . SER A 1 80 ? -4.542 23.354 -20.041 1.00 56.75 80 SER A O 1
ATOM 681 N N . LYS A 1 81 ? -4.476 22.608 -22.145 1.00 55.09 81 LYS A N 1
ATOM 682 C CA . LYS A 1 81 ? -5.388 23.648 -22.662 1.00 55.09 81 LYS A CA 1
ATOM 683 C C . LYS A 1 81 ? -6.853 23.462 -22.247 1.00 55.09 81 LYS A C 1
ATOM 685 O O . LYS A 1 81 ? -7.640 24.390 -22.400 1.00 55.09 81 LYS A O 1
ATOM 690 N N . ARG A 1 82 ? -7.225 22.282 -21.741 1.00 51.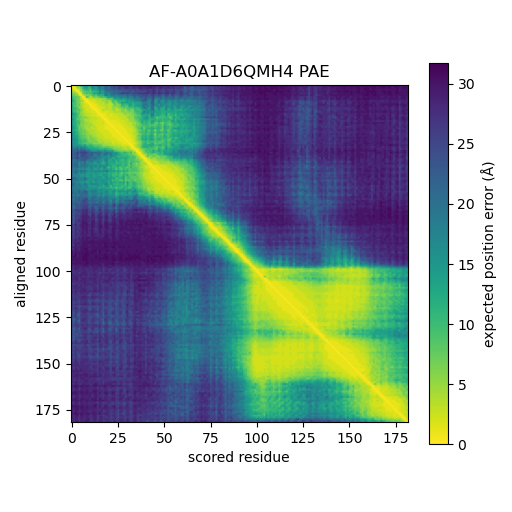03 82 ARG A N 1
ATOM 691 C CA . ARG A 1 82 ? -8.550 21.967 -21.184 1.00 51.03 82 ARG A CA 1
ATOM 692 C C . ARG A 1 82 ? -8.490 21.748 -19.669 1.00 51.03 82 ARG A C 1
ATOM 694 O O . ARG A 1 82 ? -9.307 20.998 -19.139 1.00 51.03 82 ARG A O 1
ATOM 701 N N . GLN A 1 83 ? -7.536 22.367 -18.970 1.00 52.25 83 GLN A N 1
ATOM 702 C CA . GLN A 1 83 ? -7.569 22.383 -17.511 1.00 52.25 83 GLN A CA 1
ATOM 703 C C . GLN A 1 83 ? -8.882 23.025 -17.059 1.00 52.25 83 GLN A C 1
ATOM 705 O O . GLN A 1 83 ? -9.122 24.215 -17.269 1.00 52.25 83 GLN A O 1
ATOM 710 N N . LEU A 1 84 ? -9.743 22.193 -16.471 1.00 55.19 84 LEU A N 1
ATOM 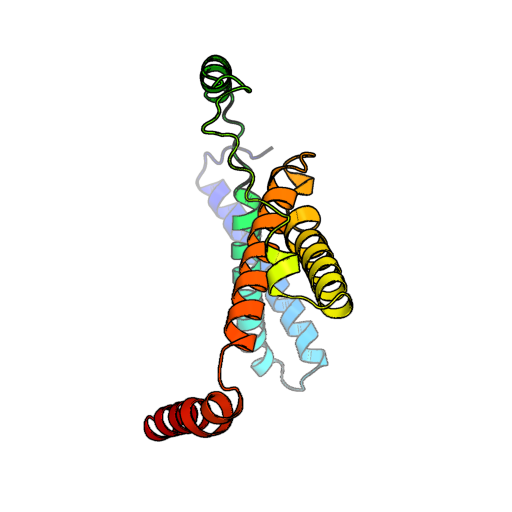711 C CA . LEU A 1 84 ? -10.862 22.630 -15.653 1.00 55.19 84 LEU A CA 1
ATOM 712 C C . LEU A 1 84 ? -10.323 23.630 -14.628 1.00 55.19 84 LEU A C 1
ATOM 714 O O . LEU A 1 84 ? -9.278 23.402 -14.015 1.00 55.19 84 LEU A O 1
ATOM 718 N N . SER A 1 85 ? -11.018 24.760 -14.512 1.00 51.16 85 SER A N 1
ATOM 719 C CA . SER A 1 85 ? -10.699 25.822 -13.563 1.00 5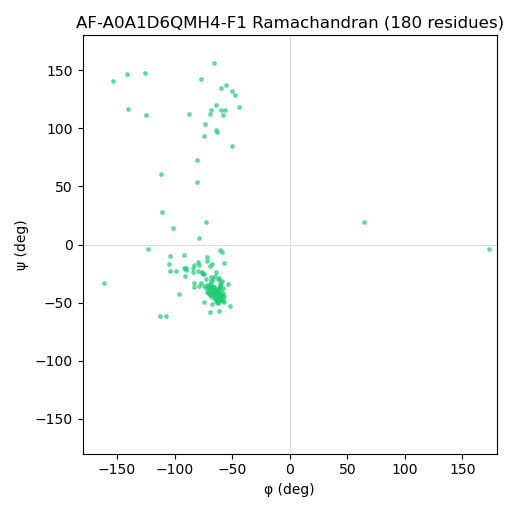1.16 85 SER A CA 1
ATOM 720 C C . SER A 1 85 ? -10.454 25.219 -12.181 1.00 51.16 85 SER A C 1
ATOM 722 O O . SER A 1 85 ? -11.295 24.478 -11.676 1.00 51.16 85 SER A O 1
ATOM 724 N N . ALA A 1 86 ? -9.329 25.569 -11.553 1.00 54.59 86 ALA A N 1
ATOM 725 C CA . ALA A 1 86 ? -8.969 25.123 -10.205 1.00 54.59 86 ALA A CA 1
ATOM 726 C C . ALA A 1 86 ? -10.010 25.510 -9.123 1.00 54.59 86 ALA A C 1
ATOM 728 O O . ALA A 1 86 ? -9.901 25.074 -7.985 1.00 54.59 86 ALA A O 1
ATOM 729 N N . ASN A 1 87 ? -11.032 26.298 -9.485 1.00 47.88 87 ASN A N 1
ATOM 730 C CA . ASN A 1 87 ? -12.154 26.707 -8.639 1.00 47.88 87 ASN A CA 1
ATOM 731 C C . ASN A 1 87 ? -13.465 25.933 -8.892 1.00 47.88 87 ASN A C 1
ATOM 733 O O . ASN A 1 87 ? -14.525 26.372 -8.442 1.00 47.88 87 ASN A O 1
ATOM 737 N N . ASP A 1 88 ? -13.447 24.806 -9.611 1.00 48.56 88 ASP A N 1
ATOM 738 C CA . ASP A 1 88 ? -14.665 24.018 -9.815 1.00 48.56 88 ASP A CA 1
ATOM 739 C C . ASP A 1 88 ? -15.114 23.347 -8.499 1.00 48.56 88 ASP A C 1
ATOM 741 O O . ASP A 1 88 ? -14.471 22.432 -7.977 1.00 48.56 88 ASP A O 1
ATOM 745 N N . HIS A 1 89 ? -16.252 23.793 -7.957 1.00 51.81 89 HIS A N 1
ATOM 746 C CA . HIS A 1 89 ? -16.869 23.262 -6.732 1.00 51.81 89 HIS A CA 1
ATOM 747 C C . HIS A 1 89 ? -17.166 21.755 -6.801 1.00 51.81 89 HIS A C 1
ATOM 749 O O . HIS A 1 89 ? -17.396 21.130 -5.769 1.00 51.81 89 HIS A O 1
ATOM 755 N N . ARG A 1 90 ? -17.150 21.157 -7.999 1.00 53.66 90 ARG A N 1
ATOM 756 C CA . ARG A 1 90 ? -17.345 19.715 -8.206 1.00 53.66 90 ARG A CA 1
ATOM 757 C C . ARG A 1 90 ? -16.071 18.885 -8.010 1.00 53.66 90 ARG A C 1
ATOM 759 O O . ARG A 1 90 ? -16.183 17.677 -7.840 1.00 53.66 90 ARG A O 1
ATOM 766 N N . LEU A 1 91 ? -14.891 19.514 -8.032 1.00 47.12 91 LEU A N 1
ATOM 767 C CA . LEU A 1 91 ? -13.597 18.891 -7.707 1.00 47.12 91 LEU A CA 1
ATOM 768 C C . LEU A 1 91 ? -13.244 19.052 -6.218 1.00 47.12 91 LEU A C 1
ATOM 770 O O . LEU A 1 91 ? -12.472 18.265 -5.676 1.00 47.12 91 LEU A O 1
ATOM 774 N N . SER A 1 92 ? -13.867 20.017 -5.532 1.00 45.62 92 SER A N 1
ATOM 775 C CA . SER A 1 92 ? -13.772 20.218 -4.080 1.00 45.62 92 SER A CA 1
ATOM 776 C C . SER A 1 92 ? -14.687 19.260 -3.307 1.00 45.62 92 SER A C 1
ATOM 778 O O . SER A 1 92 ? -15.509 19.643 -2.479 1.00 45.62 92 SER A O 1
ATOM 780 N N . THR A 1 93 ? -14.551 17.969 -3.579 1.00 46.91 93 THR A N 1
ATOM 781 C CA . THR A 1 93 ? -14.972 16.926 -2.642 1.00 46.91 93 THR A CA 1
ATOM 782 C C . THR A 1 93 ? -13.726 16.236 -2.129 1.00 46.91 93 THR A C 1
ATOM 784 O O . THR A 1 93 ? -13.546 15.035 -2.307 1.00 46.91 93 THR A O 1
ATOM 787 N N . VAL A 1 94 ? -12.853 17.004 -1.471 1.00 49.19 94 VAL A N 1
ATOM 788 C CA . VAL A 1 94 ? -11.978 16.412 -0.459 1.00 49.19 94 VAL A CA 1
ATOM 789 C C . VAL A 1 94 ? -12.931 15.740 0.535 1.00 49.19 94 VAL A C 1
ATOM 791 O O . VAL A 1 94 ? -13.771 16.431 1.127 1.00 49.19 94 VAL A O 1
ATOM 794 N N . PRO A 1 95 ? -12.902 14.400 0.680 1.00 52.81 95 PRO A N 1
ATOM 795 C CA . PRO A 1 95 ? -13.733 13.735 1.668 1.00 52.81 95 PRO A CA 1
ATOM 796 C C . PRO A 1 95 ? -13.401 14.373 3.015 1.00 52.81 95 PRO A C 1
ATOM 798 O O . PRO A 1 95 ? -12.224 14.620 3.273 1.00 52.81 95 PRO A O 1
ATOM 801 N N . PRO A 1 96 ? -14.376 14.675 3.883 1.00 55.94 96 PRO A N 1
ATOM 802 C CA . PRO A 1 96 ? -14.081 15.298 5.161 1.00 55.94 96 PRO A CA 1
ATOM 803 C C . PRO A 1 96 ? -13.232 14.334 5.991 1.00 55.94 96 PRO A C 1
ATOM 805 O O . PRO A 1 96 ? -13.751 13.450 6.675 1.00 55.94 96 PRO A O 1
ATOM 808 N N . VAL A 1 97 ? -11.914 14.541 5.942 1.00 57.94 97 VAL A N 1
ATOM 809 C CA . VAL A 1 97 ? -10.871 13.791 6.658 1.00 57.94 97 VAL A CA 1
ATOM 810 C C . VAL A 1 97 ? -11.072 13.889 8.183 1.00 57.94 97 VAL A C 1
ATOM 812 O O . VAL A 1 97 ? -10.401 13.221 8.958 1.00 57.94 97 VAL A O 1
ATOM 815 N N . SER A 1 98 ? -12.052 14.673 8.641 1.00 60.72 98 SER A N 1
ATOM 816 C CA . SER A 1 98 ? -12.418 14.872 10.039 1.00 60.72 98 SER A CA 1
ATOM 817 C C . SER A 1 98 ? -13.468 13.896 10.590 1.00 60.72 98 SER A C 1
ATOM 819 O O . SER A 1 98 ? -13.553 13.743 11.808 1.00 60.72 98 SER A O 1
ATOM 821 N N . ARG A 1 99 ? -14.283 13.220 9.760 1.00 75.06 99 ARG A N 1
ATOM 822 C CA . ARG A 1 99 ? -15.417 12.420 10.285 1.00 75.06 99 ARG A CA 1
ATOM 823 C C . ARG A 1 99 ? -15.036 11.046 10.842 1.00 75.06 99 ARG A C 1
ATOM 825 O O . ARG A 1 99 ? -15.770 10.532 11.683 1.00 75.06 99 ARG A O 1
ATOM 832 N N . TRP A 1 100 ? -13.910 10.466 10.428 1.00 84.81 100 TRP A N 1
ATOM 833 C CA . TRP A 1 100 ? -13.513 9.117 10.858 1.00 84.81 100 TRP A CA 1
ATOM 834 C C . TRP A 1 100 ? -13.127 9.062 12.344 1.00 84.81 100 TRP A C 1
ATOM 836 O O . TRP A 1 100 ? -13.517 8.127 13.037 1.00 84.81 100 TRP A O 1
ATOM 846 N N . ARG A 1 101 ? -12.470 10.108 12.864 1.00 86.44 101 ARG A N 1
ATOM 847 C CA . ARG A 1 101 ? -12.079 10.218 14.282 1.00 86.44 101 ARG A CA 1
ATOM 848 C C . ARG A 1 101 ? -13.284 10.117 15.217 1.00 86.44 101 ARG A C 1
ATOM 850 O O . ARG A 1 101 ? -13.279 9.357 16.178 1.00 86.44 101 ARG A O 1
ATOM 857 N N . ARG A 1 102 ? -14.394 10.776 14.855 1.00 85.06 102 ARG A N 1
ATOM 858 C CA . ARG A 1 102 ? -15.659 10.700 15.610 1.00 85.06 102 ARG A CA 1
ATOM 859 C C . ARG A 1 102 ? -16.225 9.275 15.679 1.00 85.06 102 ARG A C 1
ATOM 861 O O . ARG A 1 102 ? -16.861 8.942 16.672 1.00 85.06 102 ARG A O 1
ATOM 868 N N . LYS A 1 103 ? -16.020 8.454 14.644 1.00 85.19 103 LYS A N 1
ATOM 869 C CA . LYS A 1 103 ? -16.500 7.061 14.609 1.00 85.19 103 LYS A CA 1
ATOM 870 C C . LYS A 1 103 ? -15.636 6.127 15.460 1.00 85.19 103 LYS A C 1
ATOM 872 O O . LYS A 1 103 ? -16.175 5.213 16.070 1.00 85.19 103 LYS A O 1
ATOM 877 N N . VAL A 1 104 ? -14.332 6.395 15.541 1.00 86.62 104 VAL A N 1
ATOM 878 C CA . VAL A 1 104 ? -13.393 5.635 16.381 1.00 86.62 104 VAL A CA 1
ATOM 879 C C . VAL A 1 104 ? -13.572 5.986 17.862 1.00 86.62 104 VAL A C 1
ATOM 881 O O . VAL A 1 104 ? -13.719 5.098 18.699 1.00 86.62 104 VAL A O 1
ATOM 884 N N . GLY A 1 105 ? -13.594 7.281 18.197 1.00 82.06 105 GLY A N 1
ATOM 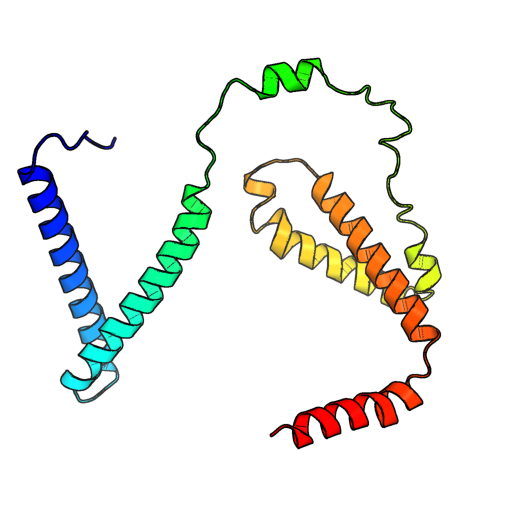885 C CA . GLY A 1 105 ? -13.874 7.771 19.552 1.00 82.06 105 GLY A CA 1
ATOM 886 C C . GLY A 1 105 ? -12.841 7.373 20.615 1.00 82.06 105 GLY A C 1
ATOM 887 O O . GLY A 1 105 ? -13.164 7.391 21.801 1.00 82.06 105 GLY A O 1
ATOM 888 N N . SER A 1 106 ? -11.623 6.995 20.208 1.00 87.38 106 SER A N 1
ATOM 889 C CA . SER A 1 106 ? -10.525 6.596 21.097 1.00 87.38 106 SER A CA 1
ATOM 890 C C . SER A 1 106 ? -9.185 7.148 20.591 1.00 87.38 106 SER A C 1
ATOM 892 O O . SER A 1 106 ? -8.727 6.721 19.527 1.00 87.38 106 SER A O 1
ATOM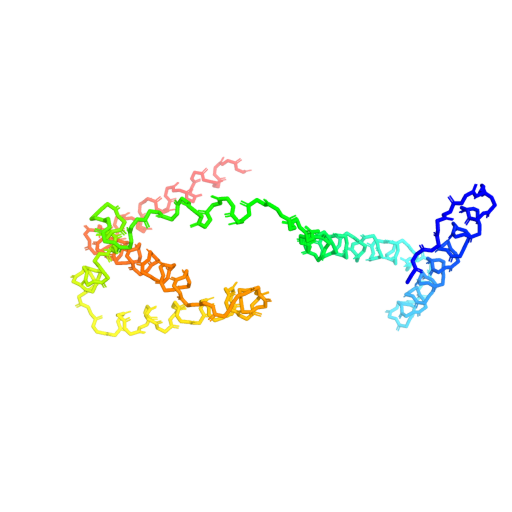 894 N N . PRO A 1 107 ? -8.504 8.031 21.354 1.00 88.69 107 PRO A N 1
ATOM 895 C CA . PRO A 1 107 ? -7.244 8.650 20.931 1.00 88.69 107 PRO A CA 1
ATOM 896 C C . PRO A 1 107 ? -6.122 7.644 20.644 1.00 88.69 107 PRO A C 1
ATOM 898 O O . PRO A 1 107 ? -5.312 7.852 19.745 1.00 88.69 107 PRO A O 1
ATOM 901 N N . SER A 1 108 ? -6.084 6.531 21.386 1.00 90.31 108 SER A N 1
ATOM 902 C CA . SER A 1 108 ? -5.075 5.482 21.191 1.00 90.31 108 SER A CA 1
ATOM 903 C C . SER A 1 108 ? -5.260 4.758 19.854 1.00 90.31 108 SER A C 1
ATOM 905 O O . SER A 1 108 ? -4.286 4.526 19.139 1.00 90.31 108 SER A O 1
ATOM 907 N N . VAL A 1 109 ? -6.509 4.459 19.483 1.00 89.12 109 VAL A N 1
ATOM 908 C CA . VAL A 1 109 ? -6.828 3.793 18.211 1.00 89.12 109 VAL A CA 1
ATOM 909 C C . VAL A 1 109 ? -6.643 4.754 17.038 1.00 89.12 109 VAL A C 1
ATOM 911 O O . VAL A 1 109 ? -6.125 4.353 16.000 1.00 89.12 109 VAL A O 1
ATOM 914 N N . GLU A 1 110 ? -6.987 6.034 17.209 1.00 90.94 110 GLU A N 1
ATOM 915 C CA . GLU A 1 110 ? -6.709 7.066 16.205 1.00 90.94 110 GLU A CA 1
ATOM 916 C C . GLU A 1 110 ? -5.211 7.169 15.895 1.00 90.94 110 GLU A C 1
ATOM 918 O O . GLU A 1 110 ? -4.828 7.115 14.728 1.00 90.94 110 GLU A O 1
ATOM 923 N N . ALA A 1 111 ? -4.359 7.245 16.923 1.00 92.00 111 ALA A N 1
ATOM 924 C CA . ALA A 1 111 ? -2.908 7.293 16.744 1.00 92.00 111 ALA A CA 1
ATOM 925 C C . ALA A 1 111 ? -2.362 6.021 16.073 1.00 92.00 111 ALA A C 1
ATOM 927 O O . ALA A 1 111 ? -1.486 6.095 15.208 1.00 92.00 111 ALA A O 1
ATOM 928 N N . ALA A 1 112 ? -2.906 4.852 16.429 1.00 93.31 112 ALA A N 1
ATOM 929 C CA . ALA A 1 112 ? -2.536 3.588 15.802 1.00 93.31 112 ALA A CA 1
ATOM 930 C C . ALA A 1 112 ? -2.906 3.557 14.311 1.00 93.31 112 ALA A C 1
ATOM 932 O O . ALA A 1 112 ? -2.084 3.155 13.491 1.00 93.31 112 ALA A O 1
ATOM 933 N N . PHE A 1 113 ? -4.106 4.018 13.944 1.00 92.94 113 PHE A N 1
ATOM 934 C CA . PHE A 1 113 ? -4.529 4.115 12.545 1.00 92.94 113 PHE A CA 1
ATOM 935 C C . PHE A 1 113 ? -3.671 5.101 11.755 1.00 92.94 113 PHE A C 1
ATOM 937 O O . PHE A 1 113 ? -3.279 4.791 10.631 1.00 92.94 113 PHE A O 1
ATOM 944 N N . GLU A 1 114 ? -3.327 6.255 12.331 1.00 92.00 114 GLU A N 1
ATOM 945 C CA . GLU A 1 114 ? -2.445 7.211 11.658 1.00 92.00 114 GLU A CA 1
ATOM 946 C C . GLU A 1 114 ? -1.049 6.627 11.419 1.00 92.00 114 GLU A C 1
ATOM 948 O O . GLU A 1 114 ? -0.574 6.673 10.285 1.00 92.00 114 GLU A O 1
ATOM 953 N N . SER A 1 115 ? -0.441 5.999 12.430 1.00 94.31 115 SER A N 1
ATOM 954 C CA . SER A 1 115 ? 0.870 5.349 12.289 1.00 94.31 115 SER A CA 1
ATOM 955 C C . SER A 1 115 ? 0.841 4.178 11.303 1.00 94.31 115 SER A C 1
ATOM 957 O O . SER A 1 115 ? 1.777 3.983 10.526 1.00 94.31 115 SER A O 1
ATOM 959 N N . PHE A 1 116 ? -0.237 3.395 11.308 1.00 93.25 116 PHE A N 1
ATOM 960 C CA . PHE A 1 116 ? -0.419 2.275 10.392 1.00 93.25 116 PHE A CA 1
ATOM 961 C C . PHE A 1 116 ? -0.494 2.740 8.937 1.00 93.25 116 PHE A C 1
ATOM 963 O O . PHE A 1 116 ? 0.227 2.222 8.086 1.00 93.25 116 PHE A O 1
ATOM 970 N N . ILE A 1 117 ? -1.324 3.746 8.650 1.00 94.19 117 ILE A N 1
ATOM 971 C CA . ILE A 1 117 ? -1.480 4.260 7.287 1.00 94.19 117 ILE A CA 1
ATOM 972 C C . ILE A 1 117 ? -0.237 4.999 6.813 1.00 94.19 117 ILE A C 1
ATOM 974 O O . ILE A 1 117 ? 0.123 4.866 5.647 1.00 94.19 117 ILE A O 1
ATOM 978 N N . GLU A 1 118 ? 0.457 5.718 7.691 1.00 93.88 118 GLU A N 1
ATOM 979 C CA . GLU A 1 118 ? 1.737 6.337 7.349 1.00 93.88 118 GLU A CA 1
ATOM 980 C C . GLU A 1 118 ? 2.763 5.294 6.887 1.00 93.88 118 GLU A C 1
ATOM 982 O O . GLU A 1 118 ? 3.371 5.464 5.831 1.00 93.88 118 GLU A O 1
ATOM 987 N N . LYS A 1 119 ? 2.894 4.177 7.615 1.00 94.25 119 LYS A N 1
ATOM 988 C CA . LYS A 1 119 ? 3.784 3.072 7.228 1.00 94.25 119 LYS A CA 1
ATOM 989 C C . LYS A 1 119 ? 3.354 2.415 5.922 1.00 94.25 119 LYS A C 1
ATOM 991 O O . LYS A 1 119 ? 4.194 2.190 5.061 1.00 94.25 119 LYS A O 1
ATOM 996 N N . ILE A 1 120 ? 2.055 2.158 5.739 1.00 93.12 120 ILE A N 1
ATOM 997 C CA . ILE A 1 120 ? 1.556 1.577 4.485 1.00 93.12 120 ILE A CA 1
ATOM 998 C C . ILE A 1 120 ? 1.849 2.493 3.300 1.00 93.12 120 ILE A C 1
ATOM 1000 O O . ILE A 1 120 ? 2.336 2.031 2.271 1.00 93.12 120 ILE A O 1
ATOM 1004 N N . LEU A 1 121 ? 1.555 3.785 3.422 1.00 93.12 121 LEU A N 1
ATOM 1005 C CA . LEU A 1 121 ? 1.795 4.730 2.339 1.00 93.12 121 LEU A CA 1
ATOM 1006 C C . LEU A 1 121 ? 3.279 4.866 2.047 1.00 93.12 121 LEU A C 1
ATOM 1008 O O . LEU A 1 121 ? 3.653 4.899 0.880 1.00 93.12 121 LEU A O 1
ATOM 1012 N N . ARG A 1 122 ? 4.122 4.901 3.078 1.00 91.94 122 ARG A N 1
ATOM 1013 C CA . ARG A 1 122 ? 5.566 4.951 2.900 1.00 91.94 122 ARG A CA 1
ATOM 1014 C C . ARG A 1 122 ? 6.077 3.715 2.170 1.00 91.94 122 ARG A C 1
ATOM 1016 O O . ARG A 1 122 ? 6.607 3.854 1.077 1.00 91.94 122 ARG A O 1
ATOM 1023 N N . ASP A 1 123 ? 5.814 2.528 2.698 1.00 90.00 123 ASP A N 1
ATOM 1024 C CA . ASP A 1 123 ? 6.429 1.298 2.197 1.00 90.00 123 ASP A CA 1
ATOM 1025 C C . ASP A 1 123 ? 5.830 0.834 0.856 1.00 90.00 123 ASP A C 1
ATOM 1027 O O . ASP A 1 123 ? 6.547 0.312 0.004 1.00 90.00 123 ASP A O 1
ATOM 1031 N N . PHE A 1 124 ? 4.519 1.014 0.637 1.00 89.31 124 PHE A N 1
ATOM 1032 C CA . PHE A 1 124 ? 3.824 0.471 -0.542 1.00 89.31 124 PHE A CA 1
ATOM 1033 C C . PHE A 1 124 ? 3.492 1.497 -1.623 1.00 89.31 124 PHE A C 1
ATOM 1035 O O . PHE A 1 124 ? 3.273 1.107 -2.773 1.00 89.31 124 PHE A O 1
ATOM 1042 N N . VAL A 1 125 ? 3.404 2.786 -1.287 1.00 88.81 125 VAL A N 1
ATOM 1043 C CA . VAL A 1 125 ? 3.069 3.831 -2.265 1.00 88.81 125 VAL A CA 1
ATOM 1044 C C . VAL A 1 125 ? 4.307 4.652 -2.585 1.00 88.81 125 VAL A C 1
ATOM 1046 O O . VAL A 1 125 ? 4.765 4.627 -3.723 1.00 88.81 125 VAL A O 1
ATOM 1049 N N . LEU A 1 126 ? 4.883 5.330 -1.595 1.00 87.75 126 LEU A N 1
ATOM 1050 C CA . LEU A 1 126 ? 5.989 6.261 -1.789 1.00 87.75 126 LEU A CA 1
ATOM 1051 C C . LEU A 1 126 ? 7.283 5.545 -2.179 1.00 87.75 126 LEU A C 1
ATOM 1053 O O . LEU A 1 126 ? 7.811 5.836 -3.251 1.00 87.75 126 LEU A O 1
ATOM 1057 N N . ASP A 1 127 ? 7.764 4.621 -1.348 1.00 86.69 127 ASP A N 1
ATOM 1058 C CA . ASP A 1 127 ? 9.072 3.971 -1.501 1.00 86.69 127 ASP A CA 1
ATOM 1059 C C . ASP A 1 127 ? 9.061 2.901 -2.604 1.00 86.69 127 ASP A C 1
ATOM 1061 O O . ASP A 1 127 ? 10.103 2.585 -3.174 1.00 86.69 127 ASP A O 1
ATOM 1065 N N . LEU A 1 128 ? 7.891 2.331 -2.922 1.00 86.69 128 LEU A N 1
ATOM 1066 C CA . LEU A 1 128 ? 7.782 1.257 -3.911 1.00 86.69 128 LEU A CA 1
ATOM 1067 C C . LEU A 1 128 ? 7.720 1.765 -5.358 1.00 86.69 128 LEU A C 1
ATOM 1069 O O . LEU A 1 128 ? 8.202 1.065 -6.252 1.00 86.69 128 LEU A O 1
ATOM 1073 N N . TRP A 1 129 ? 7.055 2.898 -5.617 1.00 81.69 129 TRP A N 1
ATOM 1074 C CA . TRP A 1 129 ? 6.857 3.363 -6.998 1.00 81.69 129 TRP A CA 1
ATOM 1075 C C . TRP A 1 129 ? 6.489 4.841 -7.164 1.00 81.69 129 TRP A C 1
ATOM 1077 O O . TRP A 1 129 ? 6.854 5.433 -8.174 1.00 81.69 129 TRP A O 1
ATOM 1087 N N . TYR A 1 130 ? 5.750 5.462 -6.243 1.00 84.94 130 TYR A N 1
ATOM 1088 C CA . TYR A 1 130 ? 5.176 6.789 -6.495 1.00 84.94 130 TYR A CA 1
ATOM 1089 C C . TYR A 1 130 ? 6.243 7.891 -6.524 1.00 84.94 130 TYR A C 1
ATOM 1091 O O . TYR A 1 130 ? 6.229 8.725 -7.431 1.00 84.94 130 TYR A O 1
ATOM 1099 N N . SER A 1 131 ? 7.216 7.842 -5.603 1.00 87.12 131 SER A N 1
ATOM 1100 C CA . SER A 1 131 ? 8.308 8.829 -5.537 1.00 87.12 131 SER A CA 1
ATOM 1101 C C . SER A 1 131 ? 9.220 8.786 -6.766 1.00 87.12 131 SER A C 1
ATOM 1103 O O . SER A 1 131 ? 9.792 9.808 -7.142 1.00 87.12 131 SER A O 1
ATOM 1105 N N . ASP A 1 132 ? 9.319 7.624 -7.417 1.00 85.00 132 ASP A N 1
ATOM 1106 C CA . ASP A 1 132 ? 10.111 7.436 -8.637 1.00 85.00 132 ASP A CA 1
ATOM 1107 C C . ASP A 1 132 ? 9.420 8.025 -9.878 1.00 85.00 132 ASP A C 1
ATOM 1109 O O . ASP A 1 132 ? 10.078 8.345 -10.869 1.00 85.00 132 ASP A O 1
ATOM 1113 N N . ILE A 1 133 ? 8.090 8.177 -9.840 1.00 83.44 133 ILE A N 1
ATOM 1114 C CA . ILE A 1 133 ? 7.289 8.672 -10.967 1.00 83.44 133 ILE A CA 1
ATOM 1115 C C . ILE A 1 133 ? 7.022 10.172 -10.842 1.00 83.44 133 ILE A C 1
ATOM 1117 O O . ILE A 1 133 ? 7.054 10.885 -11.849 1.00 83.44 133 ILE A O 1
ATOM 1121 N N . THR A 1 134 ? 6.691 10.679 -9.651 1.00 82.12 134 THR A N 1
ATOM 1122 C CA . THR A 1 134 ? 6.300 12.087 -9.464 1.00 82.12 134 THR A CA 1
ATOM 1123 C C . THR A 1 134 ? 6.601 12.569 -8.036 1.00 82.12 134 THR A C 1
ATOM 1125 O O . THR A 1 134 ? 6.341 11.843 -7.083 1.00 82.12 134 THR A O 1
ATOM 1128 N N . PRO A 1 135 ? 7.085 13.816 -7.852 1.00 79.94 135 PRO A N 1
ATOM 1129 C CA . PRO A 1 135 ? 7.336 14.397 -6.526 1.00 79.94 135 PRO A CA 1
ATOM 1130 C C . PRO A 1 135 ? 6.071 14.914 -5.809 1.00 79.94 135 PRO A C 1
ATOM 1132 O O . PRO A 1 135 ? 6.171 15.566 -4.771 1.00 79.94 135 PRO A O 1
ATOM 1135 N N . ASP A 1 136 ? 4.893 14.686 -6.387 1.00 86.38 136 ASP A N 1
ATOM 1136 C CA . ASP A 1 136 ? 3.601 15.114 -5.858 1.00 86.38 136 ASP A CA 1
ATOM 1137 C C . ASP A 1 136 ? 3.264 14.388 -4.540 1.00 86.38 136 ASP A C 1
ATOM 1139 O O . ASP A 1 136 ? 3.761 13.296 -4.268 1.00 86.38 136 ASP A O 1
ATOM 1143 N N . ARG A 1 137 ? 2.413 14.996 -3.708 1.00 81.00 137 ARG A N 1
ATOM 1144 C CA . ARG A 1 137 ? 1.897 14.388 -2.470 1.00 81.00 137 ARG A CA 1
ATOM 1145 C C . ARG A 1 137 ? 0.374 14.323 -2.408 1.00 81.00 137 ARG A C 1
ATOM 1147 O O . ARG A 1 137 ? -0.155 13.707 -1.485 1.00 81.00 137 ARG A O 1
ATOM 1154 N N . GLU A 1 138 ? -0.329 14.867 -3.397 1.00 83.94 138 GLU A N 1
ATOM 1155 C CA . GLU A 1 138 ? -1.789 14.898 -3.422 1.00 83.94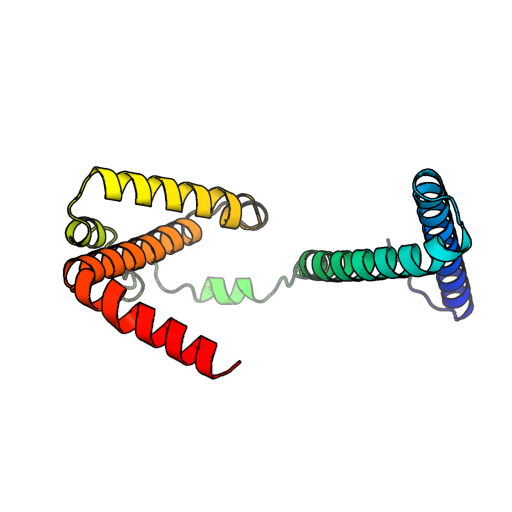 138 GLU A CA 1
ATOM 1156 C C . GLU A 1 138 ? -2.389 13.487 -3.471 1.00 83.94 138 GLU A C 1
ATOM 1158 O O . GLU A 1 138 ? -3.261 13.158 -2.665 1.00 83.94 138 GLU A O 1
ATOM 1163 N N . ALA A 1 139 ? -1.908 12.603 -4.354 1.00 84.31 139 ALA A N 1
ATOM 1164 C CA . ALA A 1 139 ? -2.495 11.261 -4.459 1.00 84.31 139 ALA A CA 1
ATOM 1165 C C . ALA A 1 139 ? -2.262 10.380 -3.209 1.00 84.31 139 ALA A C 1
ATOM 1167 O O . ALA A 1 139 ? -3.227 9.773 -2.733 1.00 84.31 139 ALA A O 1
ATOM 1168 N N . PRO A 1 140 ? -1.050 10.316 -2.616 1.00 88.06 140 PRO A N 1
ATOM 1169 C CA . PRO A 1 140 ? -0.828 9.615 -1.351 1.00 88.06 140 PRO A CA 1
ATOM 1170 C C . PRO A 1 140 ? -1.699 10.151 -0.208 1.00 88.06 140 PRO A C 1
ATOM 1172 O O . PRO A 1 140 ? -2.212 9.366 0.590 1.00 88.06 140 PRO A O 1
ATOM 1175 N N . GLU A 1 141 ? -1.928 11.464 -0.143 1.00 87.06 141 GLU A N 1
ATOM 1176 C CA . GLU A 1 141 ? -2.810 12.070 0.861 1.00 87.06 141 GLU A CA 1
ATOM 1177 C C . GLU A 1 141 ? -4.291 11.732 0.638 1.00 87.06 141 GLU A C 1
ATOM 1179 O O . GLU A 1 141 ? -5.022 11.467 1.598 1.00 87.06 141 GLU A O 1
ATOM 1184 N N . LEU A 1 142 ? -4.744 11.651 -0.615 1.00 88.12 142 LEU A N 1
ATOM 1185 C CA . LEU A 1 142 ? -6.096 11.185 -0.932 1.00 88.12 142 LEU A CA 1
ATOM 1186 C C . LEU A 1 142 ? -6.289 9.712 -0.554 1.00 88.12 142 LEU A C 1
ATOM 1188 O O . LEU A 1 142 ? -7.309 9.359 0.046 1.00 88.12 142 LEU A O 1
ATOM 1192 N N . ILE A 1 143 ? -5.298 8.859 -0.833 1.00 87.94 143 ILE A N 1
ATOM 1193 C CA . ILE A 1 143 ? -5.307 7.452 -0.408 1.00 87.94 143 ILE A CA 1
ATOM 1194 C C . ILE A 1 143 ? -5.343 7.375 1.122 1.00 87.94 143 ILE A C 1
ATOM 1196 O O . ILE A 1 143 ? -6.156 6.631 1.673 1.00 87.94 143 ILE A O 1
ATOM 1200 N N . ARG A 1 144 ? -4.541 8.194 1.820 1.00 90.62 144 ARG A N 1
ATOM 1201 C CA . ARG A 1 144 ? -4.574 8.310 3.286 1.00 90.62 144 ARG A CA 1
ATOM 1202 C C . ARG A 1 144 ? -5.993 8.567 3.784 1.00 90.62 144 ARG A C 1
ATOM 1204 O O . ARG A 1 144 ? -6.484 7.849 4.653 1.00 90.62 144 ARG A O 1
ATOM 1211 N N . GLY A 1 145 ? -6.648 9.585 3.228 1.00 88.38 145 GLY A N 1
ATOM 1212 C CA . GLY A 1 145 ? -8.005 9.974 3.604 1.00 88.38 145 GLY A CA 1
ATOM 1213 C C . GLY A 1 145 ? -9.030 8.870 3.345 1.00 88.38 145 GLY A C 1
ATOM 1214 O O . GLY A 1 145 ? -9.860 8.596 4.212 1.00 88.38 145 GLY A O 1
ATOM 1215 N N . LEU A 1 146 ? -8.945 8.203 2.192 1.00 89.44 146 LEU A N 1
ATOM 1216 C CA . LEU A 1 146 ? -9.842 7.109 1.820 1.00 89.44 146 LEU A CA 1
ATOM 1217 C C . LEU A 1 146 ? -9.734 5.931 2.792 1.00 89.44 146 LEU A C 1
ATOM 1219 O O . LEU A 1 146 ? -10.752 5.444 3.289 1.00 89.44 146 LEU A O 1
ATOM 1223 N N . VAL A 1 147 ? -8.509 5.489 3.089 1.00 89.88 147 VAL A N 1
ATOM 1224 C CA . VAL A 1 147 ? -8.303 4.332 3.965 1.00 89.88 147 VAL A CA 1
ATOM 1225 C C . VAL A 1 147 ? -8.688 4.667 5.405 1.00 89.88 147 VAL A C 1
ATOM 1227 O O . VAL A 1 147 ? -9.394 3.884 6.036 1.00 89.88 147 VAL A O 1
ATOM 1230 N N . LEU A 1 148 ? -8.323 5.848 5.918 1.00 91.06 148 LEU A N 1
ATOM 1231 C CA . LEU A 1 148 ? -8.742 6.283 7.257 1.00 91.06 148 LEU A CA 1
ATOM 1232 C C . LEU A 1 148 ? -10.265 6.396 7.378 1.00 91.06 148 LEU A C 1
ATOM 1234 O O . LEU A 1 148 ? -10.834 6.023 8.404 1.00 91.06 148 LEU A O 1
ATOM 1238 N N . HIS A 1 149 ? -10.944 6.861 6.329 1.00 88.69 149 HIS A N 1
ATOM 1239 C CA . HIS A 1 149 ? -12.401 6.886 6.296 1.00 88.69 149 HIS A CA 1
ATOM 1240 C C . HIS A 1 149 ? -12.998 5.474 6.361 1.00 88.69 149 HIS A C 1
ATOM 1242 O O . HIS A 1 149 ? -13.906 5.235 7.155 1.00 88.69 149 HIS A O 1
ATOM 1248 N N . ALA A 1 150 ? -12.470 4.530 5.575 1.00 89.50 150 ALA A N 1
ATOM 1249 C CA . ALA A 1 150 ? -12.910 3.136 5.595 1.00 89.50 150 ALA A CA 1
ATOM 1250 C C . ALA A 1 150 ? -12.674 2.471 6.963 1.00 89.50 150 ALA A C 1
ATOM 1252 O O . ALA A 1 150 ? -13.571 1.817 7.491 1.00 89.50 150 ALA A O 1
ATOM 1253 N N . LEU A 1 151 ? -11.505 2.691 7.572 1.00 90.50 151 LEU A N 1
ATOM 1254 C CA . LEU A 1 151 ? -11.185 2.189 8.910 1.00 90.50 151 LEU A CA 1
ATOM 1255 C C . LEU A 1 151 ? -12.096 2.789 9.985 1.00 90.50 151 LEU A C 1
ATOM 1257 O O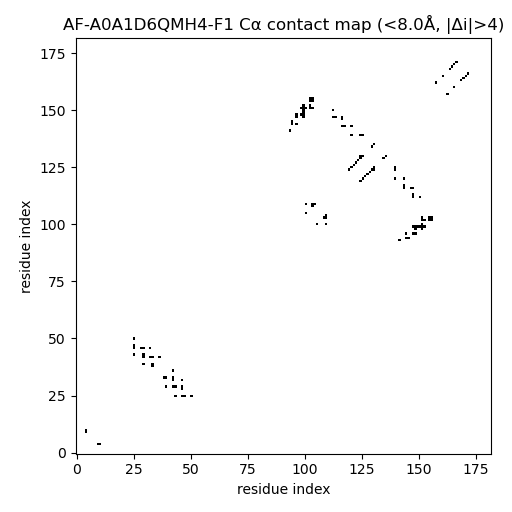 . LEU A 1 151 ? -12.547 2.075 10.878 1.00 90.50 151 LEU A O 1
ATOM 1261 N N . GLY A 1 152 ? -12.410 4.083 9.892 1.00 89.56 152 GLY A N 1
ATOM 1262 C CA . GLY A 1 152 ? -13.369 4.723 10.790 1.00 89.56 152 GLY A CA 1
ATOM 1263 C C . GLY A 1 152 ? -14.786 4.173 10.633 1.00 89.56 152 GLY A C 1
ATOM 1264 O O . GLY A 1 152 ? -15.469 3.955 11.629 1.00 89.56 152 GLY A O 1
ATOM 1265 N N . GLU A 1 153 ? -15.230 3.914 9.402 1.00 89.44 153 GLU A N 1
ATOM 1266 C CA . GLU A 1 153 ? -16.530 3.289 9.134 1.00 89.44 153 GLU A CA 1
ATOM 1267 C C . GLU A 1 153 ? -16.601 1.870 9.705 1.00 89.44 153 GLU A C 1
ATOM 1269 O O . GLU A 1 153 ? -17.572 1.529 10.380 1.00 89.44 153 GLU A O 1
ATOM 1274 N N . LEU A 1 154 ? -15.550 1.072 9.501 1.00 88.44 154 LEU A N 1
ATOM 1275 C CA . LEU A 1 154 ? -15.437 -0.268 10.067 1.00 88.44 154 LEU A CA 1
ATOM 1276 C C . LEU A 1 154 ? -15.455 -0.227 11.597 1.00 88.44 154 LEU A C 1
ATOM 1278 O O . LEU A 1 154 ? -16.215 -0.961 12.214 1.00 88.44 154 LEU A O 1
ATOM 1282 N N . SER A 1 155 ? -14.662 0.656 12.205 1.00 88.06 155 SER A N 1
ATOM 1283 C CA . SER A 1 155 ? -14.605 0.835 13.659 1.00 88.06 155 SER A CA 1
ATOM 1284 C C . SER A 1 155 ? -15.978 1.184 14.244 1.00 88.06 155 SER A C 1
ATOM 1286 O O . SER A 1 155 ? -16.399 0.573 15.226 1.00 88.06 155 SER A O 1
ATOM 1288 N N . GLY A 1 156 ? -16.713 2.091 13.590 1.00 86.19 156 GLY A N 1
ATOM 1289 C CA . GLY A 1 156 ? -18.083 2.429 13.973 1.00 86.19 156 GLY A CA 1
ATOM 1290 C C . GLY A 1 156 ? -19.024 1.223 13.920 1.00 86.19 156 GLY A C 1
ATOM 1291 O O . GLY A 1 156 ? -19.723 0.952 14.890 1.00 86.19 156 GLY A O 1
ATOM 1292 N N . ARG A 1 157 ? -18.988 0.449 12.828 1.00 85.31 157 ARG A N 1
ATOM 1293 C CA . ARG A 1 157 ? -19.837 -0.745 12.670 1.00 85.31 157 ARG A CA 1
ATOM 1294 C C . ARG A 1 157 ? -19.487 -1.860 13.648 1.00 85.31 157 ARG A C 1
ATOM 1296 O O . ARG A 1 157 ? -20.381 -2.453 14.234 1.00 85.31 157 ARG A O 1
ATOM 1303 N N . VAL A 1 158 ? -18.199 -2.118 13.869 1.00 85.19 158 VAL A N 1
ATOM 1304 C CA . VAL A 1 158 ? -17.729 -3.128 14.831 1.00 85.19 158 VAL A CA 1
ATOM 1305 C C . VAL A 1 158 ? -18.195 -2.792 16.246 1.00 85.19 158 VAL A C 1
ATOM 1307 O O . VAL A 1 158 ? -18.540 -3.693 17.002 1.00 85.19 158 VAL A O 1
ATOM 1310 N N . LYS A 1 159 ? -18.254 -1.503 16.599 1.00 82.19 159 LYS A N 1
ATOM 1311 C CA . LYS A 1 159 ? -18.763 -1.052 17.898 1.00 82.19 159 LYS A CA 1
ATOM 1312 C C . LYS A 1 159 ? -20.270 -1.284 18.068 1.00 82.19 159 LYS A C 1
ATOM 1314 O O . LYS A 1 159 ? -20.723 -1.480 19.191 1.00 82.19 159 LYS A O 1
ATOM 1319 N N . GLU A 1 160 ? -21.033 -1.227 16.981 1.00 82.31 160 GLU A N 1
ATOM 1320 C CA . GLU A 1 160 ? -22.483 -1.467 16.976 1.00 82.31 160 GLU A CA 1
ATOM 1321 C C . GLU A 1 160 ? -22.839 -2.961 16.891 1.00 82.31 160 GLU A C 1
ATOM 1323 O O . GLU A 1 160 ? -23.944 -3.354 17.264 1.00 82.31 160 GLU A O 1
ATOM 1328 N N . MET A 1 161 ? -21.917 -3.807 16.425 1.00 83.25 161 MET A N 1
ATOM 1329 C CA . MET A 1 161 ? -22.128 -5.249 16.306 1.00 83.25 161 MET A CA 1
ATOM 1330 C C . MET A 1 161 ? -22.014 -5.972 17.653 1.00 83.25 161 MET A C 1
ATOM 1332 O O . MET A 1 161 ? -21.139 -5.692 18.474 1.00 83.25 161 MET A O 1
ATOM 1336 N N . ASN A 1 162 ? -22.859 -6.987 17.849 1.00 81.94 162 ASN A N 1
ATOM 1337 C CA . ASN A 1 162 ? -22.710 -7.917 18.961 1.00 81.94 162 ASN A CA 1
ATOM 1338 C C . ASN A 1 162 ? -21.547 -8.880 18.678 1.00 81.94 162 ASN A C 1
ATOM 1340 O O . ASN A 1 162 ? -21.724 -9.925 18.055 1.00 81.94 162 ASN A O 1
ATOM 1344 N N . LEU A 1 163 ? -20.355 -8.518 19.157 1.00 81.69 163 LEU A N 1
ATOM 1345 C CA . LEU A 1 163 ? -19.136 -9.322 19.028 1.00 81.69 163 LEU A CA 1
ATOM 1346 C C . LEU A 1 163 ? -19.314 -10.754 19.543 1.00 81.69 163 LEU A C 1
ATOM 1348 O O . LEU A 1 163 ? -18.716 -11.667 18.986 1.00 81.69 163 LEU A O 1
ATOM 1352 N N . VAL A 1 164 ? -20.125 -10.961 20.585 1.00 82.12 164 VAL A N 1
ATOM 1353 C CA . VAL A 1 164 ? -20.341 -12.296 21.155 1.00 82.12 164 VAL A CA 1
ATOM 1354 C C . VAL A 1 164 ? -21.095 -13.171 20.166 1.00 82.12 164 VAL A C 1
ATOM 1356 O O . VAL A 1 164 ? -20.615 -14.256 19.858 1.00 82.12 164 VAL A O 1
ATOM 1359 N N . ASP A 1 165 ? -22.220 -12.692 19.632 1.00 84.00 165 ASP A N 1
ATOM 1360 C CA . ASP A 1 165 ? -23.022 -13.444 18.656 1.00 84.00 165 ASP A CA 1
ATOM 1361 C C . ASP A 1 165 ? -22.212 -13.696 17.374 1.00 84.00 165 ASP A C 1
ATOM 1363 O O . ASP A 1 165 ? -22.121 -14.828 16.907 1.00 84.00 165 ASP A O 1
ATOM 1367 N N . MET A 1 166 ? -21.477 -12.688 16.890 1.00 85.75 166 MET A N 1
ATOM 1368 C CA . MET A 1 166 ? -20.645 -12.855 15.698 1.00 85.75 166 MET A CA 1
ATOM 1369 C C . MET A 1 166 ? -19.526 -13.896 15.898 1.00 85.75 166 MET A C 1
ATOM 1371 O O . MET A 1 166 ? -19.264 -14.714 15.018 1.00 85.75 166 MET A O 1
ATOM 1375 N N . LEU A 1 167 ? -18.846 -13.889 17.049 1.00 81.81 167 LEU A N 1
ATOM 1376 C CA . LEU A 1 167 ? -17.705 -14.779 17.278 1.00 81.81 167 LEU A CA 1
ATOM 1377 C C . LEU A 1 167 ? -18.131 -16.206 17.640 1.00 81.81 167 LEU A C 1
ATOM 1379 O O . LEU A 1 167 ? -17.450 -17.158 17.270 1.00 81.81 167 LEU A O 1
ATOM 1383 N N . THR A 1 168 ? -19.229 -16.355 18.383 1.00 84.69 168 THR A N 1
ATOM 1384 C CA . THR A 1 168 ? -19.680 -17.663 18.886 1.00 84.69 168 THR A CA 1
ATOM 1385 C C . THR A 1 168 ? -20.636 -18.380 17.953 1.00 84.69 168 THR A C 1
ATOM 1387 O O . THR A 1 168 ? -20.674 -19.606 17.983 1.00 84.69 168 THR A O 1
ATOM 1390 N N . ARG A 1 169 ? -21.384 -17.650 17.126 1.00 85.50 169 ARG A N 1
ATOM 1391 C CA . ARG A 1 169 ? -22.382 -18.230 16.236 1.00 85.50 169 ARG A CA 1
ATOM 1392 C C . ARG A 1 169 ? -21.972 -18.075 14.786 1.00 85.50 169 ARG A C 1
ATOM 1394 O O . ARG A 1 169 ? -21.690 -19.078 14.149 1.00 85.50 169 ARG A O 1
ATOM 1401 N N . ASP A 1 170 ? -21.818 -16.848 14.293 1.00 86.50 170 ASP A N 1
ATOM 1402 C CA . ASP A 1 170 ? -21.573 -16.634 12.859 1.00 86.50 170 ASP A CA 1
ATOM 1403 C C . ASP A 1 170 ? -20.221 -17.205 12.402 1.00 86.50 170 ASP A C 1
ATOM 1405 O O . ASP A 1 170 ? -20.131 -17.863 11.368 1.00 86.50 170 ASP A O 1
ATOM 1409 N N . MET A 1 171 ? -19.157 -16.988 13.180 1.00 86.19 171 MET A N 1
ATOM 1410 C CA . MET A 1 171 ? -17.830 -17.530 12.867 1.00 86.19 171 MET A CA 1
ATOM 1411 C C . MET A 1 171 ? -17.770 -19.052 13.023 1.00 86.19 171 MET A C 1
ATOM 1413 O O . MET A 1 171 ? -17.119 -19.720 12.221 1.00 86.19 171 MET A O 1
ATOM 1417 N N . VAL A 1 172 ? -18.435 -19.602 14.043 1.00 88.88 172 VAL A N 1
ATOM 1418 C CA . VAL A 1 172 ? -18.470 -21.052 14.284 1.00 88.88 172 VAL A CA 1
ATOM 1419 C C . VAL A 1 172 ? -19.280 -21.751 13.198 1.00 88.88 172 VAL A C 1
ATOM 1421 O O . VAL A 1 172 ? -18.800 -22.741 12.654 1.00 88.88 172 VAL A O 1
ATOM 1424 N N . ASP A 1 173 ? -20.432 -21.203 12.811 1.00 89.06 173 ASP A N 1
ATOM 1425 C CA . ASP A 1 173 ? -21.240 -21.702 11.696 1.00 89.06 173 ASP A CA 1
ATOM 1426 C C . ASP A 1 173 ? -20.483 -21.583 10.369 1.00 89.06 173 ASP A C 1
ATOM 1428 O O . ASP A 1 173 ? -20.518 -22.504 9.559 1.00 89.06 173 ASP A O 1
ATOM 1432 N N . LEU A 1 174 ? -19.748 -20.489 10.132 1.00 90.31 174 LEU A N 1
ATOM 1433 C CA . LEU A 1 174 ? -18.945 -20.331 8.916 1.00 90.31 174 LEU A CA 1
ATOM 1434 C C . LEU A 1 174 ? -17.830 -21.378 8.828 1.00 90.31 174 LEU A C 1
ATOM 1436 O O . LEU A 1 174 ? -17.629 -21.972 7.770 1.00 90.31 174 LEU A O 1
ATOM 1440 N N . ILE A 1 175 ? -17.107 -21.603 9.928 1.00 88.75 175 ILE A N 1
ATOM 1441 C CA . ILE A 1 175 ? -16.060 -22.627 9.993 1.00 88.75 175 ILE A CA 1
ATOM 1442 C C . ILE A 1 175 ? -16.684 -24.017 9.861 1.00 88.75 175 ILE A C 1
ATOM 1444 O O . ILE A 1 175 ? -16.176 -24.822 9.090 1.00 88.75 175 ILE A O 1
ATOM 1448 N N . GLY A 1 176 ? -17.793 -24.282 10.553 1.00 88.88 176 GLY A N 1
ATOM 1449 C CA . GLY A 1 176 ? -18.535 -25.538 10.471 1.00 88.88 176 GLY A CA 1
ATOM 1450 C C . GLY A 1 176 ? -18.982 -25.845 9.045 1.00 88.88 176 GLY A C 1
ATOM 1451 O O . GLY A 1 176 ? -18.663 -26.909 8.530 1.00 88.88 176 GLY A O 1
ATOM 1452 N N . ASN A 1 177 ? -19.603 -24.879 8.365 1.00 90.31 177 ASN A N 1
ATOM 1453 C CA . ASN A 1 177 ? -20.006 -25.004 6.963 1.00 90.31 177 ASN A CA 1
ATOM 1454 C C . ASN A 1 177 ? -18.808 -25.204 6.030 1.00 90.31 177 ASN A C 1
ATOM 1456 O O . ASN A 1 177 ? -18.896 -25.966 5.074 1.00 90.31 177 ASN A O 1
ATOM 1460 N N . HIS A 1 178 ? -17.681 -24.528 6.280 1.00 86.75 178 HIS A N 1
ATOM 1461 C CA . HIS A 1 178 ? -16.480 -24.742 5.477 1.00 86.75 178 HIS A CA 1
ATOM 1462 C C . HIS A 1 178 ? -15.863 -26.120 5.700 1.00 86.75 178 HIS A C 1
ATOM 1464 O O . HIS A 1 178 ? -15.350 -26.689 4.743 1.00 86.75 178 HIS A O 1
ATOM 1470 N N . LEU A 1 179 ? -15.909 -26.644 6.926 1.00 88.31 179 LEU A N 1
ATOM 1471 C CA . LEU A 1 179 ? -15.438 -27.986 7.253 1.00 88.31 179 LEU A CA 1
ATOM 1472 C C . LEU A 1 179 ? -16.363 -29.074 6.696 1.00 88.31 179 LEU A C 1
ATOM 1474 O O . LEU A 1 179 ? -15.850 -30.091 6.265 1.00 88.31 179 LEU A O 1
ATOM 1478 N N . ASP A 1 180 ? -17.678 -28.851 6.642 1.00 85.88 180 ASP A N 1
ATOM 1479 C CA . ASP A 1 180 ? -18.659 -29.809 6.097 1.00 85.88 180 ASP A CA 1
ATOM 1480 C C . ASP A 1 180 ? -18.543 -29.986 4.566 1.00 85.88 180 ASP A C 1
ATOM 1482 O O . ASP A 1 180 ? -19.011 -30.966 3.992 1.00 85.88 180 ASP A O 1
ATOM 1486 N N . ILE A 1 181 ? -17.892 -29.035 3.884 1.00 81.25 181 ILE A N 1
ATOM 1487 C CA . ILE A 1 181 ? -17.601 -29.098 2.441 1.00 81.25 181 ILE A CA 1
ATOM 1488 C C . ILE A 1 181 ? -16.370 -29.985 2.134 1.00 81.25 181 ILE A C 1
ATOM 1490 O O . ILE A 1 181 ? -16.181 -30.363 0.973 1.00 81.25 181 ILE A O 1
ATOM 1494 N N . PHE A 1 182 ? -15.541 -30.322 3.131 1.00 62.62 182 PHE A N 1
ATOM 1495 C CA . PHE A 1 182 ? -14.327 -31.145 2.984 1.00 62.62 182 PHE A CA 1
ATOM 1496 C C . PHE A 1 182 ? -14.494 -32.550 3.567 1.00 62.62 182 PHE A C 1
ATOM 1498 O O . PHE A 1 182 ? -13.943 -33.487 2.942 1.00 62.62 182 PHE A O 1
#

InterPro domains:
  IPR003114 Phox-associated domain [PF02194] (106-182)
  IPR003114 Phox-associated domain [PS51207] (106-182)
  IPR051837 Sorting Nexin/PX Domain-Containing Protein Kinase-Like [PTHR22999] (85-182)

Secondary structure (DSSP, 8-state):
------SHHHHHHHHHHHHHHHHHHHHHHHHHHHTT-S-HHHHHHHHHHHHHHHHHHHHHHHHHHH-S----TTSHHHHHTT---TT-TTT-----TTHHHHHH--HHHHHHHHHHHHHHIIIIIIIIIIHHH----HHHHHHHHHHHHHHHHHHHHHHHS-HHHIIIIIHHHHHHHHHHT-